Protein AF-A0A3L7TC83-F1 (afdb_monomer)

Mean predicted aligned error: 8.31 Å

Structure (mmCIF, N/CA/C/O backbone):
data_AF-A0A3L7TC83-F1
#
_entry.id   AF-A0A3L7TC83-F1
#
loop_
_atom_site.group_PDB
_atom_site.id
_atom_site.type_symbol
_atom_site.label_atom_id
_atom_site.label_alt_id
_atom_site.label_comp_id
_atom_site.label_asym_id
_atom_site.label_entity_id
_atom_site.label_seq_id
_atom_site.pdbx_PDB_ins_code
_atom_site.Cartn_x
_atom_site.Cartn_y
_atom_site.Cartn_z
_atom_site.occupancy
_atom_site.B_iso_or_equiv
_atom_site.auth_seq_id
_atom_site.auth_comp_id
_atom_site.auth_asym_id
_atom_site.auth_atom_id
_atom_site.pdbx_PDB_model_num
ATOM 1 N N . PHE A 1 1 ? 4.344 -1.232 24.348 1.00 36.81 1 PHE A N 1
ATOM 2 C CA . PHE A 1 1 ? 5.797 -1.435 24.157 1.00 36.81 1 PHE A CA 1
ATOM 3 C C . PHE A 1 1 ? 6.157 -1.457 22.663 1.00 36.81 1 PHE A C 1
ATOM 5 O O . PHE A 1 1 ? 5.482 -2.115 21.877 1.00 36.81 1 PHE A O 1
ATOM 12 N N . GLY A 1 2 ? 7.145 -0.661 22.223 1.00 54.44 2 GLY A N 1
ATOM 13 C CA . GLY A 1 2 ? 7.654 -0.670 20.833 1.00 54.44 2 GLY A CA 1
ATOM 14 C C . GLY A 1 2 ? 7.338 0.541 19.935 1.00 54.44 2 GLY A C 1
ATOM 15 O O . GLY A 1 2 ? 7.476 0.413 18.722 1.00 54.44 2 GLY A O 1
ATOM 16 N N . GLY A 1 3 ? 6.915 1.688 20.484 1.00 68.62 3 GLY A N 1
ATOM 17 C CA . GLY A 1 3 ? 6.608 2.900 19.702 1.00 68.62 3 GLY A CA 1
ATOM 18 C C . GLY A 1 3 ? 7.839 3.553 19.056 1.00 68.62 3 GLY A C 1
ATOM 19 O O . GLY A 1 3 ? 7.843 3.757 17.848 1.00 68.62 3 GLY A O 1
ATOM 20 N N . ARG A 1 4 ? 8.918 3.794 19.825 1.00 78.06 4 ARG A N 1
ATOM 21 C CA . ARG A 1 4 ? 10.147 4.444 19.312 1.00 78.06 4 ARG A CA 1
ATOM 22 C C . ARG A 1 4 ? 10.825 3.654 18.193 1.00 78.06 4 ARG A C 1
ATOM 24 O O . ARG A 1 4 ? 11.062 4.207 17.132 1.00 78.06 4 ARG A O 1
ATOM 31 N N . ARG A 1 5 ? 11.068 2.351 18.390 1.00 82.50 5 ARG A N 1
ATOM 32 C CA . ARG A 1 5 ? 11.692 1.496 17.358 1.00 82.50 5 ARG A CA 1
ATOM 33 C C . ARG A 1 5 ? 10.854 1.427 16.077 1.00 82.50 5 ARG A C 1
ATOM 35 O O . ARG A 1 5 ? 11.406 1.392 14.985 1.00 82.50 5 ARG A O 1
ATOM 42 N N . ARG A 1 6 ? 9.520 1.405 16.195 1.00 80.56 6 ARG A N 1
ATOM 43 C CA . ARG A 1 6 ? 8.621 1.444 15.030 1.00 80.56 6 ARG A CA 1
ATOM 44 C C . ARG A 1 6 ? 8.674 2.793 14.317 1.00 80.56 6 ARG A C 1
ATOM 46 O O . ARG A 1 6 ? 8.773 2.797 13.099 1.00 80.56 6 ARG A O 1
ATOM 53 N N . ALA A 1 7 ? 8.666 3.895 15.062 1.00 84.50 7 ALA A N 1
ATOM 54 C CA . ALA A 1 7 ? 8.793 5.238 14.504 1.00 84.50 7 ALA A CA 1
ATOM 55 C C . ALA A 1 7 ? 10.138 5.439 13.790 1.00 84.50 7 ALA A C 1
ATOM 57 O O . ALA A 1 7 ? 10.152 5.951 12.682 1.00 84.50 7 ALA A O 1
ATOM 58 N N . GLN A 1 8 ? 11.244 4.963 14.372 1.00 88.94 8 GLN A N 1
ATOM 59 C CA . GLN A 1 8 ? 12.569 4.997 13.740 1.00 88.94 8 GLN A CA 1
ATOM 60 C C . GLN A 1 8 ? 12.599 4.204 12.431 1.00 88.94 8 GLN A C 1
ATOM 62 O O . GLN A 1 8 ? 13.083 4.706 11.427 1.00 88.94 8 GLN A O 1
ATOM 67 N N . ARG A 1 9 ? 12.039 2.987 12.418 1.00 89.44 9 ARG A N 1
ATOM 68 C CA . ARG A 1 9 ? 11.943 2.178 11.192 1.00 89.44 9 ARG A CA 1
ATOM 69 C C . ARG A 1 9 ? 11.116 2.866 10.113 1.00 89.44 9 ARG A C 1
ATOM 71 O O . ARG A 1 9 ? 11.531 2.885 8.967 1.00 89.44 9 ARG A O 1
ATOM 78 N N . TYR A 1 10 ? 9.968 3.421 10.490 1.00 91.88 10 TYR A N 1
ATOM 79 C CA . TYR A 1 10 ? 9.142 4.185 9.563 1.00 91.88 10 TYR A CA 1
ATOM 80 C C . TYR A 1 10 ? 9.894 5.401 9.016 1.00 91.88 10 TYR A C 1
ATOM 82 O O . TYR A 1 10 ? 9.887 5.600 7.812 1.00 91.88 10 TYR A O 1
ATOM 90 N N . ALA A 1 11 ? 10.563 6.174 9.875 1.00 92.50 11 ALA A N 1
ATOM 91 C CA . ALA A 1 11 ? 11.327 7.345 9.456 1.00 92.50 11 ALA A CA 1
ATOM 92 C C . ALA A 1 11 ? 12.435 6.969 8.464 1.00 92.50 11 ALA A C 1
ATOM 94 O O . ALA A 1 11 ? 12.544 7.607 7.428 1.00 92.50 11 ALA A O 1
ATOM 95 N N . LEU A 1 12 ? 13.186 5.894 8.731 1.00 95.00 12 LEU A N 1
ATOM 96 C CA . LEU A 1 12 ? 14.215 5.394 7.814 1.00 95.00 12 LEU A CA 1
ATOM 97 C C . LEU A 1 12 ? 13.632 5.015 6.444 1.00 95.00 12 LEU A C 1
ATOM 99 O O . LEU A 1 12 ? 14.121 5.508 5.432 1.00 95.00 12 LEU A O 1
ATOM 103 N N . SER A 1 13 ? 12.568 4.205 6.403 1.00 95.19 13 SER A N 1
ATOM 104 C CA . SER A 1 13 ? 11.929 3.813 5.135 1.00 95.19 13 SER A CA 1
ATOM 105 C C . SER A 1 13 ? 11.296 4.995 4.402 1.00 95.19 13 SER A C 1
ATOM 107 O O . SER A 1 13 ? 11.422 5.108 3.188 1.00 95.19 13 SER A O 1
ATOM 109 N N . ALA A 1 14 ? 10.621 5.894 5.124 1.00 94.81 14 ALA A N 1
ATOM 110 C CA . ALA A 1 14 ? 9.978 7.062 4.534 1.00 94.81 14 ALA A CA 1
ATOM 111 C C . ALA A 1 14 ? 11.016 8.021 3.945 1.00 94.81 14 ALA A C 1
ATOM 113 O O . ALA A 1 14 ? 10.885 8.398 2.789 1.00 94.81 14 ALA A O 1
ATOM 114 N N . SER A 1 15 ? 12.074 8.353 4.692 1.00 95.56 15 SER A N 1
ATOM 115 C CA . SER A 1 15 ? 13.170 9.185 4.189 1.00 95.56 15 SER A CA 1
ATOM 116 C C . SER A 1 15 ? 13.874 8.540 2.996 1.00 95.56 15 SER A C 1
ATOM 118 O O . SER A 1 15 ? 14.140 9.231 2.017 1.00 95.56 15 SER A O 1
ATOM 120 N N . GLY A 1 16 ? 14.125 7.226 3.041 1.00 95.44 16 GLY A N 1
ATOM 121 C CA . GLY A 1 16 ? 14.712 6.491 1.920 1.00 95.44 16 GLY A CA 1
ATOM 122 C C . GLY A 1 16 ? 13.854 6.569 0.657 1.00 95.44 16 GLY A C 1
ATOM 123 O O . GLY A 1 16 ? 14.368 6.886 -0.412 1.00 95.44 16 GLY A O 1
ATOM 124 N N . MET A 1 17 ? 12.539 6.366 0.784 1.00 95.19 17 MET A N 1
ATOM 125 C CA . MET A 1 17 ? 11.612 6.483 -0.345 1.00 95.19 17 MET A CA 1
ATOM 126 C C . MET A 1 17 ? 11.485 7.919 -0.853 1.00 95.19 17 MET A C 1
ATOM 128 O O . MET A 1 17 ? 11.504 8.125 -2.059 1.00 95.19 17 MET A O 1
ATOM 132 N N . THR A 1 18 ? 11.429 8.924 0.024 1.00 95.06 18 THR A N 1
ATOM 133 C CA . THR A 1 18 ? 11.413 10.331 -0.404 1.00 95.06 18 THR A CA 1
ATOM 134 C C . THR A 1 18 ? 12.645 10.667 -1.244 1.00 95.06 18 THR A C 1
ATOM 136 O O . THR A 1 18 ? 12.509 11.257 -2.310 1.00 95.06 18 THR A O 1
ATOM 139 N N . VAL A 1 19 ? 13.839 10.249 -0.810 1.00 95.06 19 VAL A N 1
ATOM 140 C CA . VAL A 1 19 ? 15.078 10.456 -1.579 1.00 95.06 19 VAL A CA 1
ATOM 141 C C . VAL A 1 19 ? 15.042 9.686 -2.901 1.00 95.06 19 VAL A C 1
ATOM 143 O O . VAL A 1 19 ? 15.433 10.222 -3.936 1.00 95.06 19 VAL A O 1
ATOM 146 N N . ALA A 1 20 ? 14.540 8.448 -2.892 1.00 94.31 20 ALA A N 1
ATOM 147 C CA . ALA A 1 20 ? 14.455 7.627 -4.095 1.00 94.31 20 ALA A CA 1
ATOM 148 C C . ALA A 1 20 ? 13.506 8.216 -5.151 1.00 94.31 20 ALA A C 1
ATOM 150 O O . ALA A 1 20 ? 13.795 8.097 -6.336 1.00 94.31 20 ALA A O 1
ATOM 151 N N . PHE A 1 21 ? 12.410 8.863 -4.745 1.00 93.75 21 PHE A N 1
ATOM 152 C CA . PHE A 1 21 ? 11.493 9.537 -5.668 1.00 93.75 21 PHE A CA 1
ATOM 153 C C . PHE A 1 21 ? 11.991 10.925 -6.090 1.00 93.75 21 PHE A C 1
ATOM 155 O O . PHE A 1 21 ? 11.807 11.303 -7.243 1.00 93.75 21 PHE A O 1
ATOM 162 N N . ALA A 1 22 ? 12.693 11.652 -5.215 1.00 92.12 22 ALA A N 1
ATOM 163 C CA . ALA A 1 22 ? 13.246 12.973 -5.533 1.00 92.12 22 ALA A CA 1
ATOM 164 C C . ALA A 1 22 ? 14.209 12.959 -6.737 1.00 92.12 22 ALA A C 1
ATOM 166 O O . ALA A 1 22 ? 14.357 13.967 -7.425 1.00 92.12 22 ALA A O 1
ATOM 167 N N . ARG A 1 23 ? 14.834 11.811 -7.043 1.00 92.62 23 ARG A N 1
ATOM 168 C CA . ARG A 1 23 ? 15.724 11.656 -8.209 1.00 92.62 23 ARG A CA 1
ATOM 169 C C . ARG A 1 23 ? 15.029 11.875 -9.559 1.00 92.62 23 ARG A C 1
ATOM 171 O O . ARG A 1 23 ? 15.714 12.093 -10.551 1.00 92.62 23 ARG A O 1
ATOM 178 N N . PHE A 1 24 ? 13.699 11.794 -9.606 1.00 91.44 24 PHE A N 1
ATOM 179 C CA . PHE A 1 24 ? 12.908 11.987 -10.825 1.00 91.44 24 PHE A CA 1
ATOM 180 C C . PHE A 1 24 ? 12.528 13.456 -11.074 1.00 91.44 24 PHE A C 1
ATOM 182 O O . PHE A 1 24 ? 11.804 13.750 -12.022 1.00 91.44 24 PHE A O 1
ATOM 189 N N . GLY A 1 25 ? 13.040 14.377 -10.251 1.00 89.44 25 GLY A N 1
ATOM 190 C CA . GLY A 1 25 ? 12.846 15.814 -10.404 1.00 89.44 25 GLY A CA 1
ATOM 191 C C . GLY A 1 25 ? 11.572 16.344 -9.749 1.00 89.44 25 GLY A C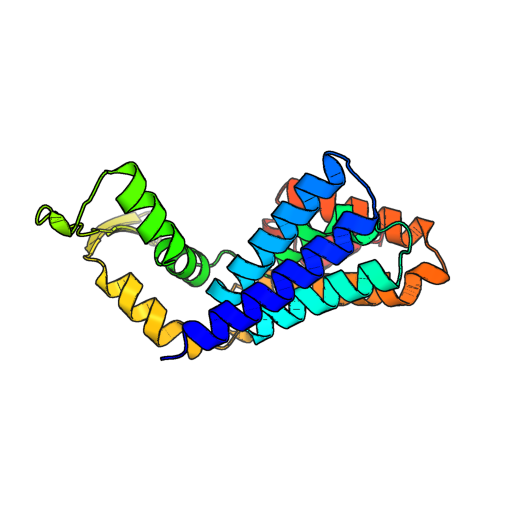 1
ATOM 192 O O . GLY A 1 25 ? 10.843 15.632 -9.058 1.00 89.44 25 GLY A O 1
ATOM 193 N N . GLU A 1 26 ? 11.325 17.633 -9.966 1.00 85.88 26 GLU A N 1
ATOM 194 C CA . GLU A 1 26 ? 10.207 18.370 -9.380 1.00 85.88 26 GLU A CA 1
ATOM 195 C C . GLU A 1 26 ? 9.021 18.360 -10.348 1.00 85.88 26 GLU A C 1
ATOM 197 O O . GLU A 1 26 ? 8.936 19.154 -11.285 1.00 85.88 26 GLU A O 1
ATOM 202 N N . SER A 1 27 ? 8.104 17.416 -10.142 1.00 90.94 27 SER A N 1
ATOM 203 C CA . SER A 1 27 ? 6.836 17.362 -10.865 1.00 90.94 27 SER A CA 1
ATOM 204 C C . SER A 1 27 ? 5.695 17.008 -9.921 1.00 90.94 27 SER A C 1
ATOM 206 O O . SER A 1 27 ? 5.879 16.303 -8.926 1.00 90.94 27 SER A O 1
ATOM 208 N N . LEU A 1 28 ? 4.486 17.451 -10.271 1.00 88.50 28 LEU A N 1
ATOM 209 C CA . LEU A 1 28 ? 3.284 17.145 -9.497 1.00 88.50 28 LEU A CA 1
ATOM 210 C C . LEU A 1 28 ? 3.070 15.630 -9.343 1.00 88.50 28 LEU A C 1
ATOM 212 O O . LEU A 1 28 ? 2.640 15.171 -8.288 1.00 88.50 28 LEU A O 1
ATOM 216 N N . GLU A 1 29 ? 3.380 14.843 -10.375 1.00 88.06 29 GLU A N 1
ATOM 217 C CA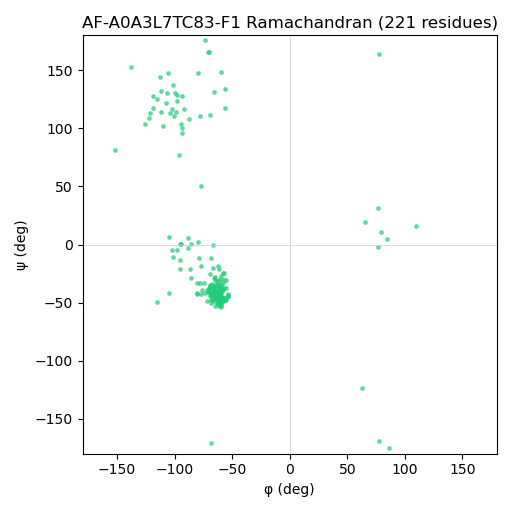 . GLU A 1 29 ? 3.242 13.383 -10.337 1.00 88.06 29 GLU A CA 1
ATOM 218 C C . GLU A 1 29 ? 4.196 12.746 -9.321 1.00 88.06 29 GLU A C 1
ATOM 220 O O . GLU A 1 29 ? 3.779 11.896 -8.530 1.00 88.06 29 GLU A O 1
ATOM 225 N N . VAL A 1 30 ? 5.452 13.200 -9.287 1.00 92.00 30 VAL A N 1
ATOM 226 C CA . VAL A 1 30 ? 6.461 12.734 -8.325 1.00 92.00 30 VAL A CA 1
ATOM 227 C C . VAL A 1 30 ? 6.061 13.102 -6.897 1.00 92.00 30 VAL A C 1
ATOM 229 O O . VAL A 1 30 ? 6.154 12.257 -6.003 1.00 92.00 30 VAL A O 1
ATOM 232 N N . ASP A 1 31 ? 5.542 14.308 -6.671 1.00 89.69 31 ASP A N 1
ATOM 233 C CA . ASP A 1 31 ? 5.074 14.746 -5.351 1.00 89.69 31 ASP A CA 1
ATOM 234 C C . ASP A 1 31 ? 3.882 13.920 -4.855 1.00 89.69 31 ASP A C 1
ATOM 236 O O . ASP A 1 31 ? 3.849 13.466 -3.702 1.00 89.69 31 ASP A O 1
ATOM 240 N N . LEU A 1 32 ? 2.899 13.689 -5.731 1.00 87.50 32 LEU A N 1
ATOM 241 C CA . LEU A 1 32 ? 1.726 12.875 -5.421 1.00 87.50 32 LEU A CA 1
ATOM 242 C C . LEU A 1 32 ? 2.124 11.431 -5.113 1.00 87.50 32 LEU A C 1
ATOM 244 O O . LEU A 1 32 ? 1.687 10.885 -4.096 1.00 87.50 32 LEU A O 1
ATOM 248 N N . ALA A 1 33 ? 2.995 10.835 -5.929 1.00 91.00 33 ALA A N 1
ATOM 249 C CA . ALA A 1 33 ? 3.484 9.480 -5.717 1.00 91.00 33 ALA A CA 1
ATOM 250 C C . ALA A 1 33 ? 4.312 9.367 -4.427 1.00 91.00 33 ALA A C 1
ATOM 252 O O . ALA A 1 33 ? 4.075 8.466 -3.620 1.00 91.00 33 ALA A O 1
ATOM 253 N N . THR A 1 34 ? 5.204 10.324 -4.158 1.00 93.56 34 THR A N 1
ATOM 254 C CA . THR A 1 34 ? 5.992 10.383 -2.915 1.00 93.56 34 THR A CA 1
ATOM 255 C C . THR A 1 34 ? 5.075 10.436 -1.698 1.00 93.56 34 THR A C 1
ATOM 257 O O . THR A 1 34 ? 5.215 9.656 -0.750 1.00 93.56 34 THR A O 1
ATOM 260 N N . ARG A 1 35 ? 4.068 11.316 -1.731 1.00 89.88 35 ARG A N 1
ATOM 261 C CA . ARG A 1 35 ? 3.069 11.418 -0.665 1.00 89.88 35 ARG A CA 1
ATOM 262 C C . ARG A 1 35 ? 2.277 10.121 -0.509 1.00 89.88 35 ARG A C 1
ATOM 264 O O . ARG A 1 35 ? 2.013 9.714 0.631 1.00 89.88 35 ARG A O 1
ATOM 271 N N . ALA A 1 36 ? 1.893 9.481 -1.612 1.00 90.44 36 ALA A N 1
ATOM 272 C CA . ALA A 1 36 ? 1.175 8.213 -1.603 1.00 90.44 36 ALA A CA 1
ATOM 273 C C . ALA A 1 36 ? 2.014 7.109 -0.947 1.00 90.44 36 ALA A C 1
ATOM 275 O O . ALA A 1 36 ? 1.523 6.454 -0.028 1.00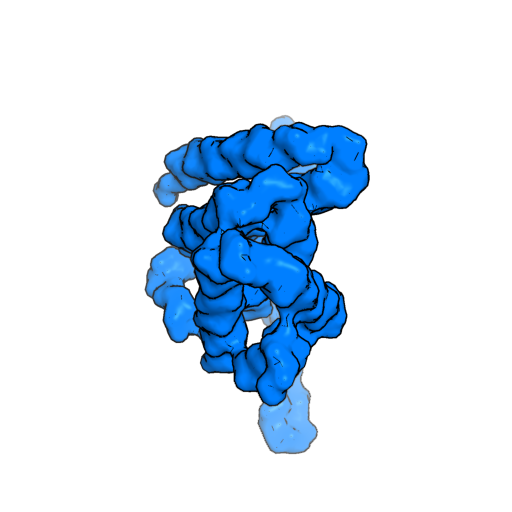 90.44 36 ALA A O 1
ATOM 276 N N . VAL A 1 37 ? 3.292 6.977 -1.317 1.00 94.94 37 VAL A N 1
ATOM 277 C CA . VAL A 1 37 ? 4.230 5.993 -0.751 1.00 94.94 37 VAL A CA 1
ATOM 278 C C . VAL A 1 37 ? 4.450 6.217 0.741 1.00 94.94 37 VAL A C 1
ATOM 280 O O . VAL A 1 37 ? 4.305 5.283 1.530 1.00 94.94 37 VAL A O 1
ATOM 283 N N . VAL A 1 38 ? 4.731 7.451 1.169 1.00 94.38 38 VAL A N 1
ATOM 284 C CA . VAL A 1 38 ? 4.929 7.776 2.594 1.00 94.38 38 VAL A CA 1
ATOM 285 C C . VAL A 1 38 ? 3.663 7.463 3.400 1.00 94.38 38 VAL A C 1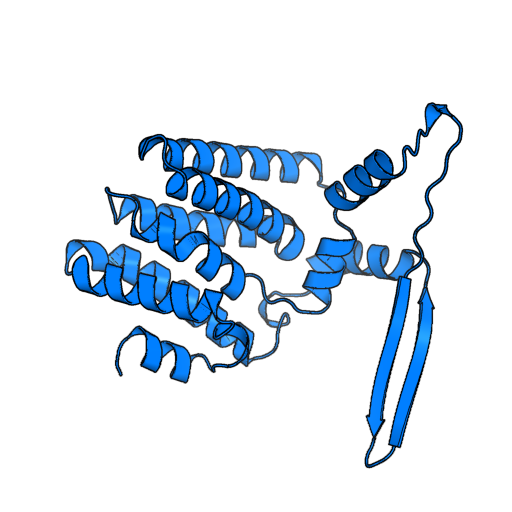
ATOM 287 O O . VAL A 1 38 ? 3.714 6.828 4.459 1.00 94.38 38 VAL A O 1
ATOM 290 N N . THR A 1 39 ? 2.498 7.830 2.863 1.00 90.94 39 THR A N 1
ATOM 291 C CA . THR A 1 39 ? 1.204 7.527 3.485 1.00 90.94 39 THR A CA 1
ATOM 292 C C . THR A 1 39 ? 0.953 6.018 3.551 1.00 90.94 39 THR A C 1
ATOM 294 O O . THR A 1 39 ? 0.489 5.509 4.575 1.00 90.94 39 THR A O 1
ATOM 297 N N . ALA A 1 40 ? 1.271 5.282 2.487 1.00 93.06 40 ALA A N 1
ATOM 298 C CA . ALA A 1 40 ? 1.114 3.836 2.406 1.00 93.06 40 ALA A CA 1
ATOM 299 C C . ALA A 1 40 ? 2.056 3.097 3.364 1.00 93.06 40 ALA A C 1
ATOM 301 O O . ALA A 1 40 ? 1.601 2.195 4.068 1.00 93.06 40 ALA A O 1
ATOM 302 N N . LEU A 1 41 ? 3.319 3.518 3.490 1.00 94.50 41 LEU A N 1
ATOM 303 C CA . LEU A 1 41 ? 4.268 2.999 4.483 1.00 94.50 41 LEU A CA 1
ATOM 304 C C . LEU A 1 41 ? 3.718 3.156 5.901 1.00 94.50 41 LEU A C 1
ATOM 306 O O . LEU A 1 41 ? 3.727 2.200 6.687 1.00 94.50 41 LEU A O 1
ATOM 310 N N . HIS A 1 42 ? 3.175 4.337 6.215 1.00 90.06 42 HIS A N 1
ATOM 311 C CA . HIS A 1 42 ? 2.564 4.589 7.513 1.00 90.06 42 HIS A CA 1
ATOM 312 C C . HIS A 1 42 ? 1.350 3.679 7.745 1.00 90.06 42 HIS A C 1
ATOM 314 O O . HIS A 1 42 ? 1.240 3.024 8.783 1.00 90.06 42 HIS A O 1
ATOM 320 N N . ARG A 1 43 ? 0.456 3.553 6.759 1.00 89.12 43 ARG A N 1
ATOM 321 C CA . ARG A 1 43 ? -0.695 2.642 6.853 1.00 89.12 43 ARG A CA 1
ATOM 322 C C . ARG A 1 43 ? -0.255 1.184 7.002 1.00 89.12 43 ARG A C 1
ATOM 324 O O . ARG A 1 43 ? -0.821 0.472 7.826 1.00 89.12 43 ARG A O 1
ATOM 331 N N . CYS A 1 44 ? 0.792 0.747 6.306 1.00 90.19 44 CYS A N 1
ATOM 332 C CA . CYS A 1 44 ? 1.342 -0.604 6.407 1.00 90.19 44 CYS A CA 1
ATOM 333 C C . CYS A 1 44 ? 1.906 -0.895 7.798 1.00 90.19 44 CYS A C 1
ATOM 335 O O . CYS A 1 44 ? 1.578 -1.930 8.383 1.00 90.19 44 CYS A O 1
ATOM 337 N N . ILE A 1 45 ? 2.684 0.015 8.394 1.00 87.62 45 ILE A N 1
ATOM 338 C CA . ILE A 1 45 ? 3.175 -0.184 9.764 1.00 87.62 45 ILE A CA 1
ATOM 339 C C . ILE A 1 45 ? 2.032 -0.092 10.792 1.00 87.62 45 ILE A C 1
ATOM 341 O O . ILE A 1 45 ? 1.991 -0.867 11.757 1.00 87.62 45 ILE A O 1
ATOM 345 N N . VAL A 1 46 ? 1.050 0.784 10.558 1.00 82.25 46 VAL A N 1
ATOM 346 C CA . VAL A 1 46 ? -0.138 0.946 11.406 1.00 82.25 46 VAL A CA 1
ATOM 347 C C . VAL A 1 46 ? -1.190 -0.130 11.170 1.00 82.25 46 VAL A C 1
ATOM 349 O O . VAL A 1 46 ? -2.023 -0.275 12.041 1.00 82.25 46 VAL A O 1
ATOM 352 N N . TRP A 1 47 ? -1.143 -0.970 10.137 1.00 82.62 47 TRP A N 1
ATOM 353 C CA . TRP A 1 47 ? -2.083 -2.093 9.963 1.00 82.62 47 TRP A CA 1
ATOM 354 C C . TRP A 1 47 ? -1.410 -3.470 10.032 1.00 82.62 47 TRP A C 1
ATOM 356 O O . TRP A 1 47 ? -1.786 -4.322 10.838 1.00 82.62 47 TRP A O 1
ATOM 366 N N . GLY A 1 48 ? -0.331 -3.694 9.297 1.00 80.94 48 GLY A N 1
ATOM 367 C CA . GLY A 1 48 ? 0.384 -4.974 9.276 1.00 80.94 48 GLY A CA 1
ATOM 368 C C . GLY A 1 48 ? 1.683 -4.997 10.093 1.00 80.94 48 GLY A C 1
ATOM 369 O O . GLY A 1 48 ? 2.292 -6.051 10.257 1.00 80.94 48 GLY A O 1
ATOM 370 N N . GLY A 1 49 ? 2.107 -3.863 10.661 1.00 85.12 49 GLY A N 1
ATOM 371 C CA . GLY A 1 49 ? 3.363 -3.773 11.413 1.00 85.12 49 GLY A CA 1
ATOM 372 C C . GLY A 1 49 ? 4.591 -3.699 10.501 1.00 85.12 49 GLY A C 1
ATOM 373 O O . GLY A 1 49 ? 4.477 -3.519 9.291 1.00 85.12 49 GLY A O 1
ATOM 374 N N . SER A 1 50 ? 5.795 -3.841 11.070 1.00 88.25 50 SER A N 1
ATOM 375 C CA . SER A 1 50 ? 7.041 -3.662 10.302 1.00 88.25 50 SER A CA 1
ATOM 376 C C . SER A 1 50 ? 7.202 -4.653 9.148 1.00 88.25 50 SER A C 1
ATOM 378 O O . SER A 1 50 ? 7.830 -4.306 8.159 1.00 88.25 50 SER A O 1
ATOM 380 N N . LYS A 1 51 ? 6.668 -5.876 9.259 1.00 88.88 51 LYS A N 1
ATOM 381 C CA . LYS A 1 51 ? 6.794 -6.873 8.186 1.00 88.88 51 LYS A CA 1
ATOM 382 C C . LYS A 1 51 ? 5.967 -6.462 6.956 1.00 88.88 51 LYS A C 1
ATOM 384 O O . LYS A 1 51 ? 6.454 -6.611 5.848 1.00 88.88 51 LYS A O 1
ATOM 389 N N . MET A 1 52 ? 4.787 -5.868 7.149 1.00 89.19 52 MET A N 1
ATOM 390 C CA . MET A 1 52 ? 3.966 -5.349 6.046 1.00 89.19 52 MET A CA 1
ATOM 391 C C . MET A 1 52 ? 4.567 -4.097 5.410 1.00 89.19 52 MET A C 1
ATOM 393 O O . MET A 1 52 ? 4.570 -3.960 4.196 1.00 89.19 52 MET A O 1
ATOM 397 N N . MET A 1 53 ? 5.106 -3.201 6.240 1.00 94.00 53 MET A N 1
ATOM 398 C CA . MET A 1 53 ? 5.819 -2.019 5.757 1.00 94.00 53 MET A CA 1
ATOM 399 C C . MET A 1 53 ? 6.995 -2.416 4.860 1.00 94.00 53 MET A C 1
ATOM 401 O O . MET A 1 53 ? 7.095 -1.902 3.757 1.00 94.00 53 MET A O 1
ATOM 405 N N . ARG A 1 54 ? 7.817 -3.379 5.302 1.00 94.81 54 ARG A N 1
ATOM 406 C CA . ARG A 1 54 ? 8.942 -3.894 4.510 1.00 94.81 54 ARG A CA 1
ATOM 407 C C . ARG A 1 54 ? 8.508 -4.590 3.229 1.00 94.81 54 ARG A C 1
ATOM 409 O O . ARG A 1 54 ? 9.190 -4.449 2.230 1.00 94.81 54 ARG A O 1
ATOM 416 N N . LEU A 1 55 ? 7.400 -5.334 3.255 1.00 95.56 55 LEU A N 1
ATOM 417 C CA . LEU A 1 55 ? 6.857 -5.946 2.042 1.00 95.56 55 LEU A CA 1
ATOM 418 C C . LEU A 1 55 ? 6.522 -4.863 1.011 1.00 95.56 55 LEU A C 1
ATOM 420 O O . LEU A 1 55 ? 7.026 -4.909 -0.103 1.00 95.56 55 LEU A O 1
ATOM 424 N N . TYR A 1 56 ? 5.732 -3.861 1.403 1.00 97.12 56 TYR A N 1
ATOM 425 C CA . TYR A 1 56 ? 5.395 -2.751 0.513 1.00 97.12 56 TYR A CA 1
ATOM 426 C C . TYR A 1 56 ? 6.648 -2.020 0.012 1.00 97.12 56 TYR A C 1
ATOM 428 O O . TYR A 1 56 ? 6.817 -1.848 -1.189 1.00 97.12 56 TYR A O 1
ATOM 436 N N . GLU A 1 57 ? 7.556 -1.671 0.924 1.00 97.25 57 GLU A N 1
ATOM 437 C CA . GLU A 1 57 ? 8.837 -1.037 0.609 1.00 97.25 57 GLU A CA 1
ATOM 438 C C . GLU A 1 57 ? 9.648 -1.848 -0.409 1.00 97.25 57 GLU A C 1
ATOM 440 O O . GLU A 1 57 ? 10.137 -1.277 -1.376 1.00 97.25 57 GLU A O 1
ATOM 445 N N . SER A 1 58 ? 9.745 -3.171 -0.238 1.00 97.56 58 SER A N 1
ATOM 446 C CA . SER A 1 58 ? 10.497 -4.046 -1.143 1.00 97.56 58 SER A CA 1
ATOM 447 C C . SER A 1 58 ? 9.893 -4.127 -2.543 1.00 97.56 58 SER A C 1
ATOM 449 O O . SER A 1 58 ? 10.641 -4.166 -3.513 1.00 97.56 58 SER A O 1
ATOM 451 N N . LEU A 1 59 ? 8.561 -4.090 -2.666 1.00 97.94 59 LEU A N 1
ATOM 452 C CA . LEU A 1 59 ? 7.896 -4.085 -3.970 1.00 97.94 59 LEU A CA 1
ATOM 453 C C . LEU A 1 59 ? 8.168 -2.774 -4.709 1.00 97.94 59 LEU A C 1
ATOM 455 O O . LEU A 1 59 ? 8.562 -2.797 -5.870 1.0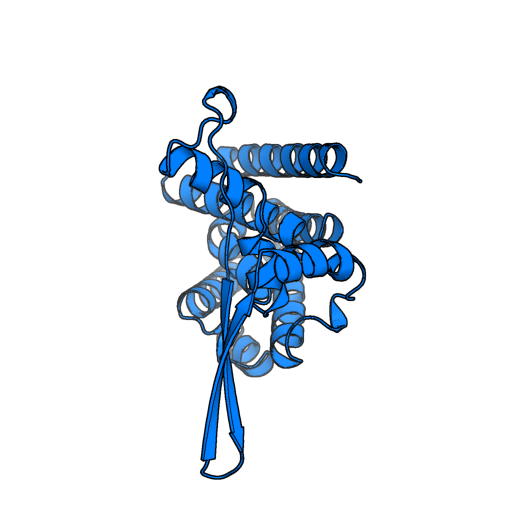0 97.94 59 LEU A O 1
ATOM 459 N N . ILE A 1 60 ? 8.025 -1.633 -4.028 1.00 97.56 60 ILE A N 1
ATOM 460 C CA . ILE A 1 60 ? 8.310 -0.325 -4.632 1.00 97.56 60 ILE A CA 1
ATOM 461 C C . ILE A 1 60 ? 9.796 -0.195 -4.977 1.00 97.56 60 ILE A C 1
ATOM 463 O O . ILE A 1 60 ? 10.127 0.240 -6.076 1.00 97.56 60 ILE A O 1
ATOM 467 N N . ALA A 1 61 ? 10.694 -0.629 -4.089 1.00 96.44 61 ALA A N 1
ATOM 468 C CA . ALA A 1 61 ? 12.129 -0.653 -4.360 1.00 96.44 61 ALA A CA 1
ATOM 469 C C . ALA A 1 61 ? 12.474 -1.540 -5.567 1.00 96.44 61 ALA A C 1
ATOM 471 O O . ALA A 1 61 ? 13.290 -1.141 -6.391 1.00 96.44 61 ALA A O 1
ATOM 472 N N . GLY A 1 62 ? 11.828 -2.704 -5.702 1.00 96.94 62 GLY A N 1
ATOM 473 C CA . GLY A 1 62 ? 11.991 -3.590 -6.854 1.00 96.94 62 GLY A CA 1
ATOM 474 C C . GLY A 1 62 ? 11.585 -2.919 -8.166 1.00 96.94 62 GLY A C 1
ATOM 475 O O . GLY A 1 62 ? 12.341 -2.960 -9.131 1.00 96.94 62 GLY A O 1
ATOM 476 N N . LEU A 1 63 ? 10.443 -2.224 -8.186 1.00 96.69 63 LEU A N 1
ATOM 477 C CA . LEU A 1 63 ? 9.993 -1.473 -9.364 1.00 96.69 63 LEU A CA 1
ATOM 478 C C . LEU A 1 63 ? 10.924 -0.301 -9.700 1.00 96.69 63 LEU A C 1
ATOM 480 O O . LEU A 1 63 ? 11.246 -0.098 -10.864 1.00 96.69 63 LEU A O 1
ATOM 484 N N . LEU A 1 64 ? 11.392 0.443 -8.694 1.00 95.81 64 LEU A N 1
ATOM 485 C CA . LEU A 1 64 ? 12.353 1.540 -8.871 1.00 95.81 64 LEU A CA 1
ATOM 486 C C . LEU A 1 64 ? 13.729 1.064 -9.348 1.00 95.81 64 LEU A C 1
ATOM 488 O O . LEU A 1 64 ? 14.470 1.838 -9.954 1.00 95.81 64 LEU A O 1
ATOM 492 N N . HIS A 1 65 ? 14.111 -0.164 -9.002 1.00 95.25 65 HIS A N 1
ATOM 493 C CA . HIS A 1 65 ? 15.358 -0.762 -9.455 1.00 95.25 65 HIS A CA 1
ATOM 494 C C . HIS A 1 65 ? 15.248 -1.243 -10.902 1.00 95.25 65 HIS A C 1
ATOM 496 O O . HIS A 1 65 ? 16.158 -0.999 -11.687 1.00 95.25 65 HIS A O 1
ATOM 502 N N . ALA A 1 66 ? 14.126 -1.879 -11.247 1.00 95.25 66 ALA A N 1
ATOM 503 C CA . ALA A 1 66 ? 13.871 -2.401 -12.582 1.00 95.25 66 ALA A CA 1
ATOM 504 C C . ALA A 1 66 ? 13.651 -1.299 -13.626 1.00 95.25 66 ALA A C 1
ATOM 506 O O . ALA A 1 66 ? 14.105 -1.438 -14.755 1.00 95.25 66 ALA A O 1
ATOM 507 N N . ASP A 1 67 ? 12.973 -0.209 -13.254 1.00 95.00 67 ASP A N 1
ATOM 508 C CA . ASP A 1 67 ? 12.656 0.909 -14.141 1.00 95.00 67 ASP A CA 1
ATOM 509 C C . ASP A 1 67 ? 13.462 2.170 -13.768 1.00 95.00 67 ASP A C 1
ATOM 511 O O . ASP A 1 67 ? 13.092 2.890 -12.828 1.00 95.00 67 ASP A O 1
ATOM 515 N N . PRO A 1 68 ? 14.541 2.493 -14.515 1.00 89.06 68 PRO A N 1
ATOM 516 C CA . PRO A 1 68 ? 15.349 3.688 -14.278 1.00 89.06 68 PRO A CA 1
ATOM 517 C C . PRO A 1 68 ? 14.563 4.996 -14.393 1.00 89.06 68 PRO A C 1
ATOM 519 O O . PRO A 1 68 ? 14.935 5.974 -13.747 1.00 89.06 68 PRO A O 1
ATOM 522 N N . SER A 1 69 ? 13.479 5.020 -15.179 1.00 90.50 69 SER A N 1
ATOM 523 C CA . SER A 1 69 ? 12.615 6.199 -15.322 1.00 90.50 69 SER A CA 1
ATOM 524 C C . SER A 1 69 ? 11.682 6.397 -14.123 1.00 90.50 69 SER A C 1
ATOM 526 O O . SER A 1 69 ? 11.172 7.493 -13.912 1.00 90.50 69 SER A O 1
ATOM 528 N N . GLY A 1 70 ? 11.467 5.349 -13.320 1.00 90.94 70 GLY A N 1
ATOM 529 C CA . GLY A 1 70 ? 10.569 5.361 -12.164 1.00 90.94 70 GLY A CA 1
ATOM 530 C C . GLY A 1 70 ? 9.085 5.288 -12.495 1.00 90.94 70 GLY A C 1
ATOM 531 O O . GLY A 1 70 ? 8.269 5.221 -11.573 1.00 90.94 70 GLY A O 1
ATOM 532 N N . HIS A 1 71 ? 8.721 5.271 -13.776 1.00 91.81 71 HIS A N 1
ATOM 533 C CA . HIS A 1 71 ? 7.345 5.291 -14.258 1.00 91.81 71 HIS A CA 1
ATOM 534 C C . HIS A 1 71 ? 6.482 4.177 -13.645 1.00 91.81 71 HIS A C 1
ATOM 536 O O . HIS A 1 71 ? 5.350 4.427 -13.218 1.00 91.81 71 HIS A O 1
ATOM 542 N N . LEU A 1 72 ? 7.013 2.955 -13.528 1.00 93.62 72 LEU A N 1
ATOM 543 C CA . LEU A 1 72 ? 6.313 1.839 -12.884 1.00 93.62 72 LEU A CA 1
ATOM 544 C C . LEU A 1 72 ? 5.936 2.151 -11.436 1.00 93.62 72 LEU A C 1
ATOM 546 O O . LEU A 1 72 ? 4.796 1.917 -11.024 1.00 93.62 72 LEU A O 1
ATOM 550 N N . ALA A 1 73 ? 6.885 2.669 -10.658 1.00 94.12 73 ALA A N 1
ATOM 551 C CA . ALA A 1 73 ? 6.666 2.993 -9.257 1.00 94.12 73 ALA A CA 1
ATOM 552 C C . ALA A 1 73 ? 5.700 4.177 -9.117 1.00 94.12 73 ALA A C 1
ATOM 554 O O . ALA A 1 73 ? 4.774 4.104 -8.308 1.00 94.12 73 ALA A O 1
ATOM 555 N N . LEU A 1 74 ? 5.854 5.220 -9.938 1.00 93.69 74 LEU A N 1
ATOM 556 C CA . LEU A 1 74 ? 4.988 6.402 -9.939 1.00 93.69 74 LEU A CA 1
ATOM 557 C C . LEU A 1 74 ? 3.515 6.028 -10.135 1.00 93.69 74 LEU A C 1
ATOM 559 O O . LEU A 1 74 ? 2.663 6.442 -9.351 1.00 93.69 74 LEU A O 1
ATOM 563 N N . VAL A 1 75 ? 3.217 5.178 -11.119 1.00 92.25 75 VAL A N 1
ATOM 564 C CA . VAL A 1 75 ? 1.830 4.827 -11.450 1.00 92.25 75 VAL A CA 1
ATOM 565 C C . VAL A 1 75 ? 1.222 3.806 -10.489 1.00 92.25 75 VAL A C 1
ATOM 567 O O . VAL A 1 75 ? 0.019 3.840 -10.239 1.00 92.25 75 VAL A O 1
ATOM 570 N N . SER A 1 76 ? 2.008 2.873 -9.953 1.00 94.06 76 SER A N 1
ATOM 571 C CA . SER A 1 76 ? 1.458 1.718 -9.227 1.00 94.06 76 SER A CA 1
ATOM 572 C C . SER A 1 76 ? 1.516 1.817 -7.703 1.00 94.06 76 SER A C 1
ATOM 574 O O . SER A 1 76 ? 0.874 1.014 -7.024 1.00 94.06 76 SER A O 1
ATOM 576 N N . SER A 1 77 ? 2.233 2.798 -7.145 1.00 93.94 77 SER A N 1
ATOM 577 C CA . SER A 1 77 ? 2.472 2.903 -5.698 1.00 93.94 77 SER A CA 1
ATOM 578 C C . SER A 1 77 ? 1.197 2.879 -4.855 1.00 93.94 77 SER A C 1
ATOM 580 O O . SER A 1 77 ? 1.140 2.180 -3.838 1.00 93.94 77 SER A O 1
ATOM 582 N N . GLU A 1 78 ? 0.168 3.623 -5.264 1.00 92.25 78 GLU A N 1
ATOM 583 C CA . GLU A 1 78 ? -1.111 3.667 -4.551 1.00 92.25 78 GLU A CA 1
ATOM 584 C C . GLU A 1 78 ? -1.930 2.386 -4.759 1.00 92.25 78 GLU A C 1
ATOM 586 O O . GLU A 1 78 ? -2.465 1.835 -3.796 1.00 92.25 78 GLU A O 1
ATOM 591 N N . ALA A 1 79 ? -1.962 1.863 -5.985 1.00 94.00 79 ALA A N 1
ATOM 592 C CA . ALA A 1 79 ? -2.689 0.643 -6.327 1.00 94.00 79 ALA A CA 1
ATOM 593 C C . ALA A 1 79 ? -2.153 -0.585 -5.571 1.00 94.00 79 ALA A C 1
ATOM 595 O O . ALA A 1 79 ? -2.923 -1.374 -5.018 1.00 94.00 79 ALA A O 1
ATOM 596 N N . ILE A 1 80 ? -0.825 -0.711 -5.470 1.00 96.06 80 ILE A N 1
ATOM 597 C CA . ILE A 1 80 ? -0.176 -1.754 -4.668 1.00 96.06 80 ILE A CA 1
ATOM 598 C C . ILE A 1 80 ? -0.573 -1.598 -3.199 1.00 96.06 80 ILE A C 1
ATOM 600 O O . ILE A 1 80 ? -0.925 -2.581 -2.549 1.00 96.06 80 ILE A O 1
ATOM 604 N N . ALA A 1 81 ? -0.570 -0.372 -2.669 1.00 93.38 81 ALA A N 1
ATOM 605 C CA . ALA A 1 81 ? -0.968 -0.129 -1.289 1.00 93.38 81 ALA A CA 1
ATOM 606 C C . ALA A 1 81 ? -2.434 -0.515 -1.022 1.00 93.38 81 ALA A C 1
ATOM 608 O O . ALA A 1 81 ? -2.703 -1.121 0.016 1.00 93.38 81 ALA A O 1
ATOM 609 N N . ASP A 1 82 ? -3.368 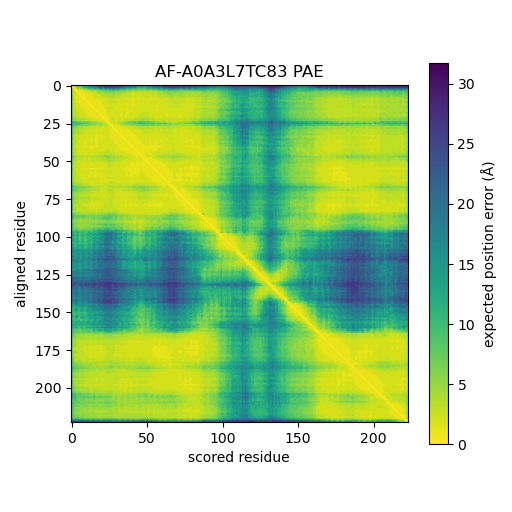-0.207 -1.928 1.00 91.44 82 ASP A N 1
ATOM 610 C CA . ASP A 1 82 ? -4.792 -0.536 -1.744 1.00 91.44 82 ASP A CA 1
ATOM 611 C C . ASP A 1 82 ? -5.049 -2.051 -1.784 1.00 91.44 82 ASP A C 1
ATOM 613 O O . ASP A 1 82 ? -5.828 -2.560 -0.979 1.00 91.44 82 ASP A O 1
ATOM 617 N N . ALA A 1 83 ? -4.338 -2.797 -2.636 1.00 92.94 83 ALA A N 1
ATOM 618 C CA . ALA A 1 83 ? -4.426 -4.261 -2.671 1.00 92.94 83 ALA A CA 1
ATOM 619 C C . ALA A 1 83 ? -3.802 -4.926 -1.431 1.00 92.94 83 ALA A C 1
ATOM 621 O O . ALA A 1 83 ? -4.302 -5.925 -0.907 1.00 92.94 83 ALA A O 1
ATOM 622 N N . LEU A 1 84 ? -2.691 -4.373 -0.944 1.00 91.81 84 LEU A N 1
ATOM 623 C CA . LEU A 1 84 ? -1.989 -4.862 0.238 1.00 91.81 84 LEU A CA 1
ATOM 624 C C . LEU A 1 84 ? -2.776 -4.607 1.536 1.00 91.81 84 LEU A C 1
ATOM 626 O O . LEU A 1 84 ? -2.778 -5.448 2.443 1.00 91.81 84 LEU A O 1
ATOM 630 N N . LEU A 1 85 ? -3.427 -3.448 1.637 1.00 89.00 85 LEU A N 1
ATOM 631 C CA . LEU A 1 85 ? -4.149 -2.979 2.817 1.00 89.00 85 LEU A CA 1
ATOM 632 C C . LEU A 1 85 ? -5.638 -3.293 2.709 1.00 89.00 85 LEU A C 1
ATOM 634 O O . LEU A 1 85 ? -6.462 -2.406 2.479 1.00 89.00 85 LEU A O 1
ATOM 638 N N . VAL A 1 86 ? -5.993 -4.556 2.945 1.00 85.88 86 VAL A N 1
ATOM 639 C CA . VAL A 1 86 ? -7.400 -4.965 2.955 1.00 85.88 86 VAL A CA 1
ATOM 640 C C . VAL A 1 86 ? -8.166 -4.124 3.977 1.00 85.88 86 VAL A C 1
ATOM 642 O O . VAL A 1 86 ? -7.868 -4.168 5.172 1.00 85.88 86 VAL A O 1
ATOM 645 N N . ARG A 1 87 ? -9.148 -3.348 3.501 1.00 81.44 87 ARG A N 1
ATOM 646 C CA . ARG A 1 87 ? -9.943 -2.401 4.302 1.00 81.44 87 ARG A CA 1
ATOM 647 C C . ARG A 1 87 ? -11.007 -3.109 5.146 1.00 81.44 87 ARG A C 1
ATOM 649 O O . ARG A 1 87 ? -12.181 -2.753 5.115 1.00 81.44 87 ARG A O 1
ATOM 656 N N . ASP A 1 88 ? -10.589 -4.129 5.881 1.00 79.12 88 ASP A N 1
ATOM 657 C CA . ASP A 1 88 ? -11.430 -4.861 6.813 1.00 79.12 88 ASP A CA 1
ATOM 658 C C . ASP A 1 88 ? -11.723 -4.042 8.083 1.00 79.12 88 ASP A C 1
ATOM 660 O O . ASP A 1 88 ? -11.215 -2.937 8.303 1.00 79.12 88 ASP A O 1
ATOM 664 N N . ILE A 1 89 ? 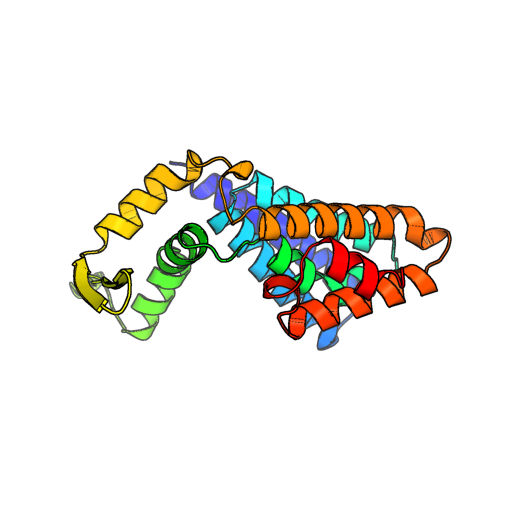-12.560 -4.593 8.960 1.00 74.81 89 ILE A N 1
ATOM 665 C CA . ILE A 1 89 ? -12.897 -3.945 10.229 1.00 74.81 89 ILE A CA 1
ATOM 666 C C . ILE A 1 89 ? -11.648 -3.668 11.084 1.00 74.81 89 ILE A C 1
ATOM 668 O O . ILE A 1 89 ? -11.565 -2.634 11.748 1.00 74.81 89 ILE A O 1
ATOM 672 N N . LEU A 1 90 ? -10.627 -4.530 11.012 1.00 76.88 90 LEU A N 1
ATOM 673 C CA . LEU A 1 90 ? -9.361 -4.337 11.719 1.00 76.88 90 LEU A CA 1
ATOM 674 C C . LEU A 1 90 ? -8.560 -3.170 11.136 1.00 76.88 90 LEU A C 1
ATOM 676 O O . LEU A 1 90 ? -7.905 -2.451 11.894 1.00 76.88 90 LEU A O 1
ATOM 680 N N . TYR A 1 91 ? -8.617 -2.945 9.823 1.00 80.50 91 TYR A N 1
ATOM 681 C CA . TYR A 1 91 ? -8.069 -1.766 9.160 1.00 80.50 91 TYR A CA 1
ATOM 682 C C . TYR A 1 91 ? -8.742 -0.493 9.644 1.00 80.50 91 TYR A C 1
ATOM 684 O O . TYR A 1 91 ? -8.051 0.408 10.123 1.00 80.50 91 TYR A O 1
ATOM 692 N N . VAL A 1 92 ? -10.074 -0.440 9.605 1.00 78.44 92 VAL A N 1
ATOM 693 C CA . VAL A 1 92 ? -10.838 0.735 10.050 1.00 78.44 92 VAL A CA 1
ATOM 694 C C . VAL A 1 92 ? -10.529 1.061 11.511 1.00 78.44 92 VAL A C 1
ATOM 696 O O . VAL A 1 92 ? -10.205 2.205 11.836 1.00 78.44 92 VAL A O 1
ATOM 699 N N . LEU A 1 93 ? -10.541 0.052 12.384 1.00 75.44 93 LEU A N 1
ATOM 700 C CA . LEU A 1 93 ? -10.246 0.214 13.808 1.00 75.44 93 LEU A CA 1
ATOM 701 C C . LEU A 1 93 ? -8.775 0.585 14.064 1.00 75.44 93 LEU A C 1
ATOM 703 O O . LEU A 1 93 ? -8.476 1.371 14.960 1.00 75.44 93 LEU A O 1
ATOM 707 N N . SER A 1 94 ? -7.836 0.090 13.257 1.00 75.50 94 SER A N 1
ATOM 708 C CA . SER A 1 94 ? -6.422 0.482 13.366 1.00 75.50 94 SER A CA 1
ATOM 709 C C . SER A 1 94 ? -6.184 1.925 12.929 1.00 75.50 94 SER A C 1
ATOM 711 O O . SER A 1 94 ? -5.418 2.647 13.566 1.00 75.50 94 SER A O 1
ATOM 713 N N . MET A 1 95 ? -6.839 2.367 11.854 1.00 80.19 95 MET A N 1
ATOM 714 C CA . MET A 1 95 ? -6.709 3.739 11.364 1.00 80.19 95 MET A CA 1
ATOM 715 C C . MET A 1 95 ? -7.406 4.738 12.286 1.00 80.19 95 MET A C 1
ATOM 717 O O . MET A 1 95 ? -6.853 5.806 12.557 1.00 80.19 95 MET A O 1
ATOM 721 N N . SER A 1 96 ? -8.576 4.388 12.830 1.00 71.06 96 SER A N 1
ATOM 722 C CA . SER A 1 96 ? -9.308 5.256 13.758 1.00 71.06 96 SER A CA 1
ATOM 723 C C . SER A 1 96 ? -8.549 5.474 15.069 1.00 71.06 96 SER A C 1
ATOM 725 O O . SER A 1 96 ? -8.674 6.536 15.678 1.00 71.06 96 SER A O 1
ATOM 727 N N . THR A 1 97 ? -7.713 4.517 15.476 1.00 67.94 97 THR A N 1
ATOM 728 C CA . THR A 1 97 ? -6.928 4.558 16.721 1.00 67.94 97 THR A CA 1
ATOM 729 C C . THR A 1 97 ? -5.510 5.079 16.560 1.00 67.94 97 THR A C 1
ATOM 731 O O . THR A 1 97 ? -4.773 5.160 17.548 1.00 67.94 97 THR A O 1
ATOM 734 N N . SER A 1 98 ? -5.117 5.460 15.343 1.00 67.31 98 SER A N 1
ATOM 735 C CA . SER A 1 98 ? -3.788 6.004 15.088 1.00 67.31 98 SER A CA 1
ATOM 736 C C . SER A 1 98 ? -3.516 7.226 15.972 1.00 67.31 98 SER A C 1
ATOM 738 O O . SER A 1 98 ? -4.338 8.140 16.089 1.00 67.31 98 SER A O 1
ATOM 740 N N . LEU A 1 99 ? -2.328 7.258 16.586 1.00 65.75 99 LEU A N 1
ATOM 741 C CA . LEU A 1 99 ? -1.868 8.389 17.398 1.00 65.75 99 LEU A CA 1
ATOM 742 C C . LEU A 1 99 ? -1.859 9.693 16.598 1.00 65.75 99 LEU A C 1
ATOM 744 O O . LEU A 1 99 ? -2.091 10.758 17.158 1.00 65.75 99 LEU A O 1
ATOM 748 N N . GLU A 1 100 ? -1.625 9.600 15.292 1.00 65.12 100 GLU A N 1
ATOM 749 C CA . GLU A 1 100 ? -1.616 10.744 14.391 1.00 65.12 100 GLU A CA 1
ATOM 750 C C . GLU A 1 100 ? -3.014 11.361 14.249 1.00 65.12 100 GLU A C 1
ATOM 752 O O . GLU A 1 100 ? -3.169 12.574 14.339 1.00 65.12 100 GLU A O 1
ATOM 757 N N . GLN A 1 101 ? -4.052 10.525 14.138 1.00 69.44 101 GLN A N 1
ATOM 758 C CA . GLN A 1 101 ? -5.443 10.983 14.144 1.00 69.44 101 GLN A CA 1
ATOM 759 C C . GLN A 1 101 ? -5.814 11.597 15.494 1.00 69.44 101 GLN A C 1
ATOM 761 O O . GLN A 1 101 ? -6.421 12.662 15.539 1.00 69.44 101 GLN A O 1
ATOM 766 N N . ARG A 1 102 ? -5.389 10.982 16.606 1.00 71.00 102 ARG A N 1
ATOM 767 C CA . ARG A 1 102 ? -5.599 11.549 17.949 1.00 71.00 102 ARG A CA 1
ATOM 768 C C . ARG A 1 102 ? -4.946 12.927 18.106 1.00 71.00 102 ARG A C 1
ATOM 770 O O . ARG A 1 102 ? -5.570 13.818 18.675 1.00 71.00 102 ARG A O 1
ATOM 777 N N . ARG A 1 103 ? -3.724 13.111 17.591 1.00 70.00 103 ARG A N 1
ATOM 778 C CA . ARG A 1 103 ? -3.022 14.406 17.600 1.00 70.00 103 ARG A CA 1
ATOM 779 C C . ARG A 1 103 ? -3.741 15.445 16.748 1.00 70.00 103 ARG A C 1
ATOM 781 O O . ARG A 1 103 ? -4.116 16.478 17.286 1.00 70.00 103 ARG A O 1
ATOM 788 N N . ARG A 1 104 ? -4.043 15.132 15.482 1.00 76.62 104 ARG A N 1
ATOM 789 C CA . ARG A 1 104 ? -4.753 16.053 14.577 1.00 76.62 104 ARG A CA 1
ATOM 790 C C . ARG A 1 104 ? -6.116 16.476 15.116 1.00 76.62 104 ARG A C 1
ATOM 792 O O . ARG A 1 104 ? -6.502 17.628 14.964 1.00 76.62 104 ARG A O 1
ATOM 799 N N . VAL A 1 105 ? -6.857 15.556 15.736 1.00 77.12 105 VAL A N 1
ATOM 800 C CA . VAL A 1 105 ? -8.156 15.872 16.349 1.00 77.12 105 VAL A CA 1
ATOM 801 C C . VAL A 1 105 ? -7.981 16.798 17.553 1.00 77.12 105 VAL A C 1
ATOM 803 O O . VAL A 1 105 ? -8.714 17.776 17.648 1.00 77.12 105 VAL A O 1
ATOM 806 N N . ARG A 1 106 ? -7.000 16.555 18.435 1.00 79.19 106 ARG A N 1
ATOM 807 C CA . ARG A 1 106 ? -6.705 17.479 19.545 1.00 79.19 106 ARG A CA 1
ATOM 808 C C . ARG A 1 106 ? -6.294 18.863 19.054 1.00 79.19 106 ARG A C 1
ATOM 810 O O . ARG A 1 106 ? -6.800 19.844 19.578 1.00 79.19 106 ARG A O 1
ATOM 817 N N . GLU A 1 107 ? -5.425 18.932 18.048 1.00 80.00 107 GLU A N 1
ATOM 818 C CA . GLU A 1 107 ? -4.981 20.193 17.444 1.00 80.00 107 GLU A CA 1
ATOM 819 C C . GLU A 1 107 ? -6.154 20.963 16.827 1.00 80.00 107 GLU A C 1
ATOM 821 O O . GLU A 1 107 ? -6.346 22.132 17.146 1.00 80.00 107 GLU A O 1
ATOM 826 N N . ARG A 1 108 ? -6.992 20.302 16.013 1.00 82.56 108 ARG A N 1
ATOM 827 C CA . ARG A 1 108 ? -8.186 20.921 15.406 1.00 82.56 108 ARG A CA 1
ATOM 828 C C . ARG A 1 108 ? -9.195 21.421 16.431 1.00 82.56 108 ARG A C 1
ATOM 830 O O . ARG A 1 108 ? -9.824 22.444 16.200 1.00 82.56 108 ARG A O 1
ATOM 837 N N . LEU A 1 109 ? -9.381 20.680 17.519 1.00 83.50 109 LEU A N 1
ATOM 838 C CA . LEU A 1 109 ? -10.316 21.035 18.586 1.00 83.50 109 LEU A CA 1
ATOM 839 C C . LEU A 1 109 ? -9.693 21.972 19.633 1.00 83.50 109 LEU A C 1
ATOM 841 O O . LEU A 1 109 ? -10.362 22.311 20.600 1.00 83.50 109 LEU A O 1
ATOM 845 N N . GLY A 1 110 ? -8.426 22.370 19.470 1.00 83.81 110 GLY A N 1
ATOM 846 C CA . GLY A 1 110 ? -7.742 23.270 20.398 1.00 83.81 110 GLY A CA 1
ATOM 847 C C . GLY A 1 110 ? -7.524 22.697 21.802 1.00 83.81 110 GLY A C 1
ATOM 848 O O . GLY A 1 110 ? -7.278 23.465 22.723 1.00 83.81 110 GLY A O 1
ATOM 849 N N . VAL A 1 111 ? -7.588 21.373 21.974 1.00 81.38 111 VAL A N 1
ATOM 850 C CA . VAL A 1 111 ? -7.511 20.703 23.283 1.00 81.38 111 VAL A CA 1
ATOM 851 C C . VAL A 1 111 ? -6.100 20.845 23.854 1.00 81.38 111 VAL A C 1
ATOM 853 O O . VAL A 1 111 ? -5.156 20.220 23.352 1.00 81.38 111 VAL A O 1
ATOM 856 N N . ARG A 1 112 ? -5.948 21.619 24.933 1.00 81.44 112 ARG A N 1
ATOM 857 C CA . ARG A 1 112 ? -4.661 21.847 25.604 1.00 81.44 112 ARG A CA 1
ATOM 858 C C . ARG A 1 112 ? -4.655 21.205 26.983 1.00 81.44 112 ARG A C 1
ATOM 860 O O . ARG A 1 112 ? -5.310 21.665 27.909 1.00 81.44 112 ARG A O 1
ATOM 867 N N . ALA A 1 113 ? -3.810 20.188 27.157 1.00 74.25 113 ALA A N 1
ATOM 868 C CA . ALA A 1 113 ? -3.639 19.534 28.458 1.00 74.25 113 ALA A CA 1
ATOM 869 C C . ALA A 1 113 ? -3.159 20.508 29.553 1.00 74.25 113 ALA A C 1
ATOM 871 O O . ALA A 1 113 ? -3.509 20.338 30.714 1.00 74.25 113 ALA A O 1
ATOM 872 N N . SER A 1 114 ? -2.404 21.550 29.183 1.00 78.38 114 SER A N 1
ATOM 873 C CA . SER A 1 114 ? -1.970 22.613 30.101 1.00 78.38 114 SER A CA 1
ATOM 874 C C . SER A 1 114 ? -3.116 23.483 30.628 1.00 78.38 114 SER A C 1
ATOM 876 O O . SER A 1 114 ? -2.946 24.121 31.658 1.00 78.38 114 SER A O 1
ATOM 878 N N . HIS A 1 115 ? -4.268 23.500 29.951 1.00 81.62 115 HIS A N 1
ATOM 879 C CA . HIS A 1 115 ? -5.480 24.200 30.386 1.00 81.62 115 HIS A CA 1
ATOM 880 C C . HIS A 1 115 ? -6.443 23.280 31.163 1.00 81.62 115 HIS A C 1
ATOM 882 O O . HIS A 1 115 ? -7.498 23.729 31.593 1.00 81.62 115 HIS A O 1
ATOM 888 N N . GLY A 1 116 ? -6.091 22.002 31.357 1.00 84.81 116 GLY A N 1
ATOM 889 C CA . GLY A 1 116 ? -6.966 21.005 31.983 1.00 84.81 116 GLY A CA 1
ATOM 890 C C . GLY A 1 116 ? -7.960 20.341 31.023 1.00 84.81 116 GLY A C 1
ATOM 891 O O . GLY A 1 116 ? -8.769 19.526 31.463 1.00 84.81 116 GLY A O 1
ATOM 892 N N . ASP A 1 117 ? -7.889 20.630 29.718 1.00 86.38 117 ASP A N 1
ATOM 893 C CA . ASP A 1 117 ? -8.811 20.055 28.740 1.00 86.38 117 ASP A CA 1
ATOM 894 C C . ASP A 1 117 ? -8.621 18.540 28.619 1.00 86.38 117 ASP A C 1
ATOM 896 O O . ASP A 1 117 ? -7.514 18.030 28.392 1.00 86.38 117 ASP A O 1
ATOM 900 N N . THR A 1 118 ? -9.732 17.808 28.679 1.00 80.50 118 THR A N 1
ATOM 901 C CA . THR A 1 118 ? -9.765 16.372 28.405 1.00 80.50 118 THR A CA 1
ATOM 902 C C . THR A 1 118 ? -10.557 16.096 27.135 1.00 80.50 118 THR A C 1
ATOM 904 O O . THR A 1 118 ? -11.528 16.772 26.808 1.00 80.50 118 THR A O 1
ATOM 907 N N . LEU A 1 119 ? -10.105 15.101 26.375 1.00 76.00 119 LEU A N 1
ATOM 908 C CA . LEU A 1 119 ? -10.790 14.645 25.173 1.00 76.00 119 LEU A CA 1
ATOM 909 C C . LEU A 1 119 ? -11.097 13.165 25.340 1.00 76.00 119 LEU A C 1
ATOM 911 O O . LEU A 1 119 ? -10.189 12.333 25.269 1.00 76.00 119 LEU A O 1
ATOM 915 N N . GLU A 1 120 ? -12.376 12.862 25.525 1.00 72.44 120 GLU A N 1
ATOM 916 C CA . GLU A 1 120 ? -12.907 11.506 25.506 1.00 72.44 120 GLU A CA 1
ATOM 917 C C . GLU A 1 120 ? -13.585 11.234 24.172 1.00 72.44 120 GLU A C 1
ATOM 919 O O . GLU A 1 120 ? -14.323 12.062 23.637 1.00 72.44 120 GLU A O 1
ATOM 924 N N . ARG A 1 121 ? -13.349 10.047 23.622 1.00 69.31 121 ARG A N 1
ATOM 925 C CA . ARG A 1 121 ? -13.926 9.642 22.349 1.00 69.31 121 ARG A CA 1
ATOM 926 C C . ARG A 1 121 ? -14.934 8.524 22.590 1.00 69.31 121 ARG A C 1
ATOM 928 O O . ARG A 1 121 ? -14.699 7.583 23.348 1.00 69.31 121 ARG A O 1
ATOM 935 N N . ARG A 1 122 ? -16.108 8.688 21.981 1.00 72.25 122 ARG A N 1
ATOM 936 C CA . ARG A 1 122 ? -17.222 7.739 22.036 1.00 72.25 122 ARG A CA 1
ATOM 937 C C . ARG A 1 122 ? -17.516 7.272 20.619 1.00 72.25 122 ARG A C 1
ATOM 939 O O . ARG A 1 122 ? -17.672 8.091 19.716 1.00 72.25 122 ARG A O 1
ATOM 946 N N . PHE A 1 123 ? -17.568 5.962 20.426 1.00 69.44 123 PHE A N 1
ATOM 947 C CA . PHE A 1 123 ? -17.929 5.345 19.158 1.00 69.44 123 PHE A CA 1
ATOM 948 C C . PHE A 1 123 ? -19.405 4.954 19.192 1.00 69.44 123 PHE A C 1
ATOM 950 O O . PHE A 1 123 ? -19.859 4.272 20.109 1.00 69.44 123 PHE A O 1
ATOM 957 N N . LEU A 1 124 ? -20.155 5.376 18.176 1.00 74.75 124 LEU A N 1
ATOM 958 C CA . LEU A 1 124 ? -21.482 4.845 17.895 1.00 74.75 124 LEU A CA 1
ATOM 959 C C . LEU A 1 124 ? -21.316 3.716 16.877 1.00 74.75 124 LEU A C 1
ATOM 961 O O . LEU A 1 124 ? -21.118 3.970 15.690 1.00 74.75 124 LEU A O 1
ATOM 965 N N . SER A 1 125 ? -21.346 2.478 17.355 1.00 68.25 125 SER A N 1
ATOM 966 C CA . SER A 1 125 ? -21.287 1.288 16.511 1.00 68.25 125 SER A CA 1
ATOM 967 C C . SER A 1 125 ? -22.708 0.862 16.172 1.00 68.25 125 SER A C 1
ATOM 969 O O . SER A 1 125 ? -23.480 0.516 17.062 1.00 68.25 125 SER A O 1
ATOM 971 N N . ARG A 1 126 ? -23.064 0.903 14.890 1.00 79.19 126 ARG A N 1
ATOM 972 C CA . ARG A 1 126 ? -24.360 0.440 14.394 1.00 79.19 126 ARG A CA 1
ATOM 973 C C . ARG A 1 126 ? -24.194 -0.949 13.797 1.00 79.19 126 ARG A C 1
ATOM 975 O O . ARG A 1 126 ? -23.561 -1.098 12.756 1.00 79.19 126 ARG A O 1
ATOM 982 N N . PHE A 1 127 ? -24.760 -1.946 14.461 1.00 77.25 127 PHE A N 1
ATOM 983 C CA . PHE A 1 127 ? -24.824 -3.312 13.964 1.00 77.25 127 PHE A CA 1
ATOM 984 C C . PHE A 1 127 ? -26.150 -3.512 13.243 1.00 77.25 127 PHE A C 1
ATOM 986 O O . PHE A 1 127 ? -27.213 -3.225 13.791 1.00 77.25 127 PHE A O 1
ATOM 993 N N . GLU A 1 128 ? -26.088 -3.999 12.011 1.00 82.62 128 GLU A N 1
ATOM 994 C CA . GLU A 1 128 ? -27.272 -4.358 11.241 1.00 82.62 128 GLU A CA 1
ATOM 995 C C . GLU A 1 128 ? -27.219 -5.841 10.917 1.00 82.62 128 GLU A C 1
ATOM 997 O O . GLU A 1 128 ? -26.302 -6.306 10.243 1.00 82.62 128 GLU A O 1
ATOM 1002 N N . LEU A 1 129 ? -28.202 -6.577 11.422 1.00 80.25 129 LEU A N 1
ATOM 1003 C CA . LEU A 1 129 ? -28.388 -7.988 11.143 1.00 80.25 129 LEU A CA 1
ATOM 1004 C C . LEU A 1 129 ? -29.602 -8.137 10.227 1.00 80.25 129 LEU A C 1
ATOM 1006 O O . LEU A 1 129 ? -30.710 -7.716 10.568 1.00 80.25 129 LEU A O 1
ATOM 1010 N N . LEU A 1 130 ? -29.390 -8.741 9.064 1.00 80.81 130 LEU A N 1
ATOM 1011 C CA . LEU A 1 130 ? -30.462 -9.162 8.169 1.00 80.81 130 LEU A CA 1
ATOM 1012 C C . LEU A 1 130 ? -30.706 -10.653 8.401 1.00 80.81 130 LEU A C 1
ATOM 1014 O O . LEU A 1 130 ? -29.826 -11.470 8.145 1.00 80.81 130 LEU A O 1
ATOM 1018 N N . ALA A 1 131 ? -31.887 -10.994 8.917 1.00 80.19 131 ALA A N 1
ATOM 1019 C CA . ALA A 1 131 ? -32.310 -12.369 9.158 1.00 80.19 131 ALA A CA 1
ATOM 1020 C C . ALA A 1 131 ? -33.657 -12.611 8.458 1.00 80.19 131 ALA A C 1
ATOM 1022 O O . ALA A 1 131 ? -34.707 -12.146 8.911 1.00 80.19 131 ALA A O 1
ATOM 1023 N N . GLY A 1 132 ? -33.617 -13.307 7.316 1.00 84.75 132 GLY A N 1
ATOM 1024 C CA . GLY A 1 132 ? -34.773 -13.473 6.432 1.00 84.75 132 GLY A CA 1
ATOM 1025 C C . GLY A 1 132 ? -35.250 -12.125 5.882 1.00 84.75 132 GLY A C 1
ATOM 1026 O O . GLY A 1 132 ? -34.471 -11.375 5.303 1.00 84.75 132 GLY A O 1
ATOM 1027 N N . THR A 1 133 ? -36.522 -11.793 6.101 1.00 83.75 133 THR A N 1
ATOM 1028 C CA . THR A 1 133 ? -37.116 -10.490 5.741 1.00 83.75 133 THR A CA 1
ATOM 1029 C C . THR A 1 133 ? -36.988 -9.432 6.840 1.00 83.75 133 THR A C 1
ATOM 1031 O O . THR A 1 133 ? -37.408 -8.290 6.647 1.00 83.75 133 THR A O 1
ATOM 1034 N N . ARG A 1 134 ? -36.428 -9.774 8.009 1.00 66.88 134 ARG A N 1
ATOM 1035 C CA . ARG A 1 134 ? -36.346 -8.865 9.158 1.00 66.88 134 ARG A CA 1
ATOM 1036 C C . ARG A 1 134 ? -34.965 -8.227 9.259 1.00 66.88 134 ARG A C 1
ATOM 1038 O O . ARG A 1 134 ? -33.939 -8.906 9.243 1.00 66.88 134 ARG A O 1
ATOM 1045 N N . ARG A 1 135 ? -34.957 -6.900 9.407 1.00 83.62 135 ARG A N 1
ATOM 1046 C CA . ARG A 1 135 ? -33.758 -6.095 9.654 1.00 83.62 135 ARG A CA 1
ATOM 1047 C C . ARG A 1 135 ? -33.726 -5.693 11.120 1.00 83.62 135 ARG A C 1
ATOM 1049 O O . ARG A 1 135 ? -34.549 -4.900 11.568 1.00 83.62 135 ARG A O 1
ATOM 1056 N N . TYR A 1 136 ? -32.758 -6.222 11.849 1.00 84.94 136 TYR A N 1
ATOM 1057 C CA . TYR A 1 136 ? -32.490 -5.846 13.228 1.00 84.94 136 TYR A CA 1
ATOM 1058 C C . TYR A 1 136 ? -31.347 -4.837 13.233 1.00 84.94 136 TYR A C 1
ATOM 1060 O O . TYR A 1 136 ? -30.273 -5.104 12.697 1.00 84.94 136 TYR A O 1
ATOM 1068 N N . ARG A 1 137 ? -31.583 -3.660 13.814 1.00 83.44 137 ARG A N 1
ATOM 1069 C CA . ARG A 1 137 ? -30.570 -2.612 13.963 1.00 83.44 137 ARG A CA 1
ATOM 1070 C C . ARG A 1 137 ? -30.298 -2.400 15.445 1.00 83.44 137 ARG A C 1
ATOM 1072 O O . ARG A 1 137 ? -31.223 -2.128 16.203 1.00 83.44 137 ARG A O 1
ATOM 1079 N N . LEU A 1 138 ? -29.034 -2.506 15.835 1.00 81.62 138 LEU A N 1
ATOM 1080 C CA . LEU A 1 138 ? -28.575 -2.290 17.198 1.00 81.62 138 LEU A CA 1
ATOM 1081 C C . LEU A 1 138 ? -27.533 -1.173 17.202 1.00 81.62 138 LEU A C 1
ATOM 1083 O O . LEU A 1 138 ? -26.441 -1.316 16.653 1.00 81.62 138 LEU A O 1
ATOM 1087 N N . ASP A 1 139 ? -27.890 -0.055 17.827 1.00 79.31 139 ASP A N 1
ATOM 1088 C CA . ASP A 1 139 ? -27.008 1.095 18.000 1.00 79.31 139 ASP A CA 1
ATOM 1089 C C . ASP A 1 139 ? -26.320 0.983 19.368 1.00 79.31 139 ASP A C 1
ATOM 1091 O O . ASP A 1 139 ? -26.918 1.226 20.415 1.00 79.31 139 ASP A O 1
ATOM 1095 N N . PHE A 1 140 ? -25.046 0.596 19.364 1.00 72.44 140 PHE A N 1
ATOM 1096 C CA . PHE A 1 140 ? -24.227 0.448 20.561 1.00 72.44 140 PHE A CA 1
ATOM 1097 C C . PHE A 1 140 ? -23.286 1.642 20.714 1.00 72.44 140 PHE A C 1
ATOM 1099 O O . PHE A 1 140 ? -22.401 1.875 19.887 1.00 72.44 140 PHE A O 1
ATOM 1106 N N . ARG A 1 141 ? -23.453 2.408 21.794 1.00 71.38 141 ARG A N 1
ATOM 1107 C CA . ARG A 1 141 ? -22.500 3.455 22.177 1.00 71.38 141 ARG A CA 1
ATOM 1108 C C . ARG A 1 141 ? -21.410 2.832 23.039 1.00 71.38 141 ARG A C 1
ATOM 1110 O O . ARG A 1 141 ? -21.655 2.499 24.193 1.00 71.38 141 ARG A O 1
ATOM 1117 N N . SER A 1 142 ? -20.210 2.701 22.491 1.00 65.75 142 SER A N 1
ATOM 1118 C CA . SER A 1 142 ? -19.031 2.251 23.228 1.00 65.75 142 SER A CA 1
ATOM 1119 C C . SER A 1 142 ? -18.091 3.420 23.506 1.00 65.75 142 SER A C 1
ATOM 1121 O O . SER A 1 142 ? -17.958 4.335 22.692 1.00 65.75 142 SER A O 1
ATOM 1123 N N . SER A 1 143 ? -17.385 3.385 24.635 1.00 67.62 143 SER A N 1
ATOM 1124 C CA . SER A 1 143 ? -16.201 4.228 24.841 1.00 67.62 143 SER A CA 1
ATOM 1125 C C . SER A 1 143 ? -15.051 3.789 23.913 1.00 67.62 143 SER A C 1
ATOM 1127 O O . SER A 1 143 ? -15.238 2.955 23.025 1.00 67.62 143 SER A O 1
ATOM 1129 N N . ASP A 1 144 ? -13.846 4.329 24.102 1.00 66.31 144 ASP A N 1
ATOM 1130 C CA . ASP A 1 144 ? -12.641 3.976 23.332 1.00 66.31 144 ASP A CA 1
ATOM 1131 C C . ASP A 1 144 ? -12.138 2.529 23.559 1.00 66.31 144 ASP A C 1
ATOM 1133 O O . ASP A 1 144 ? -11.156 2.110 22.939 1.00 66.31 144 ASP A O 1
ATOM 1137 N N . TRP A 1 145 ? -12.803 1.736 24.410 1.00 63.62 145 TRP A N 1
ATOM 1138 C CA . TRP A 1 145 ? -12.364 0.381 24.758 1.00 63.62 145 TRP A CA 1
ATOM 1139 C C . TRP A 1 145 ? -12.233 -0.580 23.556 1.00 63.62 145 TRP A C 1
ATOM 1141 O O . TRP A 1 145 ? -11.242 -1.310 23.523 1.00 63.62 145 TRP A O 1
ATOM 1151 N N . PRO A 1 146 ? -13.104 -0.589 22.517 1.00 63.94 146 PRO A N 1
ATOM 1152 C CA . PRO A 1 146 ? -12.934 -1.503 21.380 1.00 63.94 146 PRO A CA 1
ATOM 1153 C C . PRO A 1 146 ? -11.678 -1.161 20.578 1.00 63.94 146 PRO A C 1
ATOM 1155 O O . PRO A 1 146 ? -10.950 -2.029 20.105 1.00 63.94 146 PRO A O 1
ATOM 1158 N N . ALA A 1 147 ? -11.390 0.131 20.482 1.00 64.44 147 ALA A N 1
ATOM 1159 C CA . ALA A 1 147 ? -10.196 0.687 19.877 1.00 64.44 147 ALA A CA 1
ATOM 1160 C C . ALA A 1 147 ? -8.920 0.254 20.635 1.00 64.44 147 ALA A C 1
ATOM 1162 O O . ALA A 1 147 ? -7.898 -0.099 20.038 1.00 64.44 147 ALA A O 1
ATOM 1163 N N . GLU A 1 148 ? -8.988 0.238 21.963 1.00 66.25 148 GLU A N 1
ATOM 1164 C CA . GLU A 1 148 ? -7.927 -0.227 22.855 1.00 66.25 148 GLU A CA 1
ATOM 1165 C C . GLU A 1 148 ? -7.702 -1.744 22.767 1.00 66.25 148 GLU A C 1
ATOM 1167 O O . GLU A 1 148 ? -6.559 -2.194 22.638 1.00 66.25 148 GLU A O 1
ATOM 1172 N N . VAL A 1 149 ? -8.785 -2.523 22.727 1.00 68.56 149 VAL A N 1
ATOM 1173 C CA . VAL A 1 149 ? -8.759 -3.980 22.542 1.00 68.56 149 VAL A CA 1
ATOM 1174 C C . VAL A 1 149 ? -8.186 -4.351 21.179 1.00 68.56 149 VAL A C 1
ATOM 1176 O O . VAL A 1 149 ? -7.317 -5.217 21.104 1.00 68.56 149 VAL A O 1
ATOM 1179 N N . VAL A 1 150 ? -8.576 -3.676 20.096 1.00 66.56 150 VAL A N 1
ATOM 1180 C CA . VAL A 1 150 ? -8.004 -3.922 18.758 1.00 66.56 150 VAL A CA 1
ATOM 1181 C C . VAL A 1 150 ? -6.513 -3.617 18.743 1.00 66.56 150 VAL A C 1
ATOM 1183 O O . VAL A 1 150 ? -5.730 -4.375 18.178 1.00 66.56 150 VAL A O 1
ATOM 1186 N N . ARG A 1 151 ? -6.076 -2.539 19.398 1.00 66.69 151 ARG A N 1
ATOM 1187 C CA . ARG A 1 151 ? -4.650 -2.203 19.489 1.00 66.69 151 ARG A CA 1
ATOM 1188 C C . ARG A 1 151 ? -3.834 -3.313 20.165 1.00 66.69 151 ARG A C 1
ATOM 1190 O O . ARG A 1 151 ? -2.682 -3.524 19.782 1.00 66.69 151 ARG A O 1
ATOM 1197 N N . LEU A 1 152 ? -4.418 -3.997 21.150 1.00 68.31 152 LEU A N 1
ATOM 1198 C CA . LEU A 1 152 ? -3.800 -5.109 21.879 1.00 68.31 152 LEU A CA 1
ATOM 1199 C C . LEU A 1 152 ? -3.873 -6.438 21.118 1.00 68.31 152 LEU A C 1
ATOM 1201 O O . LEU A 1 152 ? -2.888 -7.169 21.080 1.00 68.31 152 LEU A O 1
ATOM 1205 N N . THR A 1 153 ? -5.010 -6.735 20.493 1.00 67.38 153 THR A N 1
ATOM 1206 C CA . THR A 1 153 ? -5.287 -8.027 19.841 1.00 67.38 153 THR A CA 1
ATOM 1207 C C . THR A 1 153 ? -4.784 -8.093 18.405 1.00 67.38 153 THR A C 1
ATOM 1209 O O . THR A 1 153 ? -4.391 -9.158 17.938 1.00 67.38 153 THR A O 1
ATOM 1212 N N . ARG A 1 154 ? -4.704 -6.963 17.693 1.00 69.12 154 ARG A N 1
ATOM 1213 C CA . ARG A 1 154 ? -4.278 -6.928 16.288 1.00 69.12 154 ARG A CA 1
ATOM 1214 C C . ARG A 1 154 ? -2.932 -7.612 16.028 1.00 69.12 154 ARG A C 1
ATOM 1216 O O . ARG A 1 154 ? -2.856 -8.327 15.034 1.00 69.12 154 ARG A O 1
ATOM 1223 N N . PRO A 1 155 ? -1.861 -7.425 16.823 1.00 68.06 155 PRO A N 1
ATOM 1224 C CA . PRO A 1 155 ? -0.597 -8.127 16.593 1.00 68.06 155 PRO A CA 1
ATOM 1225 C C . PRO A 1 155 ? -0.731 -9.655 16.584 1.00 68.06 155 PRO A C 1
ATOM 1227 O O . PRO A 1 155 ? 0.098 -10.312 15.964 1.00 68.06 155 PRO A O 1
ATOM 1230 N N . LEU A 1 156 ? -1.763 -10.192 17.241 1.00 70.00 156 LEU A N 1
ATOM 1231 C CA . LEU A 1 156 ? -2.020 -11.624 17.364 1.00 70.00 156 LEU A CA 1
ATOM 1232 C C . LEU A 1 156 ? -2.821 -12.186 16.188 1.00 70.00 156 LEU A C 1
ATOM 1234 O O . LEU A 1 156 ? -2.751 -13.382 15.950 1.00 70.00 156 LEU A O 1
ATOM 1238 N N . VAL A 1 157 ? -3.551 -11.349 15.438 1.00 67.94 157 VAL A N 1
ATOM 1239 C CA . VAL A 1 157 ? -4.340 -11.805 14.284 1.00 67.94 157 VAL A CA 1
ATOM 1240 C C . VAL A 1 157 ? -3.410 -12.023 13.083 1.00 67.94 157 VAL A C 1
ATOM 1242 O O . VAL A 1 157 ? -2.914 -11.024 12.527 1.00 67.94 157 VAL A O 1
ATOM 1245 N N . PRO A 1 158 ? -3.185 -13.282 12.650 1.00 70.81 158 PRO A N 1
ATOM 1246 C CA . PRO A 1 158 ? -2.371 -13.601 11.485 1.00 70.81 158 PRO A CA 1
ATOM 1247 C C . PRO A 1 158 ? -2.943 -12.952 10.232 1.00 70.81 158 PRO A C 1
ATOM 1249 O O . PRO A 1 158 ? -4.150 -12.802 10.075 1.00 70.81 158 PRO A O 1
ATOM 1252 N N . TRP A 1 159 ? -2.076 -12.587 9.298 1.00 67.94 159 TRP A N 1
ATOM 1253 C CA . TRP A 1 159 ? -2.488 -11.874 8.086 1.00 67.94 159 TRP A CA 1
ATOM 1254 C C . TRP A 1 159 ? -3.311 -12.726 7.122 1.00 67.94 159 TRP A C 1
ATOM 1256 O O . TRP A 1 159 ? -4.106 -12.187 6.357 1.00 67.94 159 TRP A O 1
ATOM 1266 N N . ALA A 1 160 ? -3.134 -14.046 7.188 1.00 67.06 160 ALA A N 1
ATOM 1267 C CA . ALA A 1 160 ? -3.951 -15.021 6.475 1.00 67.06 160 ALA A CA 1
ATOM 1268 C C . ALA A 1 160 ? -5.393 -15.098 7.009 1.00 67.06 160 ALA A C 1
ATOM 1270 O O . ALA A 1 160 ? -6.245 -15.700 6.375 1.00 67.06 160 ALA A O 1
ATOM 1271 N N . LEU A 1 161 ? -5.685 -14.485 8.161 1.00 67.62 161 LEU A N 1
ATOM 1272 C CA . LEU A 1 161 ? -7.041 -14.376 8.708 1.00 67.62 161 LEU A CA 1
ATOM 1273 C C . LEU A 1 161 ? -7.630 -12.967 8.531 1.00 67.62 161 LEU A C 1
ATOM 1275 O O . LEU A 1 161 ? -8.686 -12.670 9.082 1.00 67.62 161 LEU A O 1
ATOM 1279 N N . ARG A 1 162 ? -6.938 -12.075 7.806 1.00 77.50 162 ARG A N 1
ATOM 1280 C CA . ARG A 1 162 ? -7.384 -10.695 7.571 1.00 77.50 162 ARG A CA 1
ATOM 1281 C C . ARG A 1 162 ? -7.867 -10.511 6.147 1.00 77.50 162 ARG A C 1
ATOM 1283 O O . ARG A 1 162 ? -7.139 -10.824 5.200 1.00 77.50 162 ARG A O 1
ATOM 1290 N N . GLY A 1 163 ? -9.049 -9.921 6.022 1.00 79.62 163 GLY A N 1
ATOM 1291 C CA . GLY A 1 163 ? -9.788 -9.889 4.767 1.00 79.62 163 GLY A CA 1
ATOM 1292 C C . GLY A 1 163 ? -10.496 -11.203 4.449 1.00 79.62 163 GLY A C 1
ATOM 1293 O O . GLY A 1 163 ? -10.179 -12.252 5.011 1.00 79.62 163 GLY A O 1
ATOM 1294 N N . ASP A 1 164 ? -11.441 -11.126 3.518 1.00 85.56 164 ASP A N 1
ATOM 1295 C CA . ASP A 1 164 ? -12.075 -12.290 2.904 1.00 85.56 164 ASP A CA 1
ATOM 1296 C C . ASP A 1 164 ? -11.099 -13.030 1.967 1.00 85.56 164 ASP A C 1
ATOM 1298 O O . ASP A 1 164 ? -10.039 -12.515 1.601 1.00 85.56 164 ASP A O 1
ATOM 1302 N N . ALA A 1 165 ? -11.447 -14.259 1.572 1.00 87.12 165 ALA A N 1
ATOM 1303 C CA . ALA A 1 165 ? -10.609 -15.074 0.686 1.00 87.12 165 ALA A CA 1
ATOM 1304 C C . ALA A 1 165 ? -10.276 -14.346 -0.630 1.00 87.12 165 ALA A C 1
ATOM 1306 O O . ALA A 1 165 ? -9.140 -14.400 -1.101 1.00 87.12 165 ALA A O 1
ATOM 1307 N N . ARG A 1 166 ? -11.237 -13.588 -1.172 1.00 89.81 166 ARG A N 1
ATOM 1308 C CA . ARG A 1 166 ? -11.070 -12.792 -2.393 1.00 89.81 166 ARG A CA 1
ATOM 1309 C C . ARG A 1 166 ? -9.998 -11.714 -2.231 1.00 89.81 166 ARG A C 1
ATOM 1311 O O . ARG A 1 166 ? -9.079 -11.650 -3.041 1.00 89.81 166 ARG A O 1
ATOM 1318 N N . ALA A 1 167 ? -10.057 -10.895 -1.180 1.00 88.38 167 ALA A N 1
ATOM 1319 C CA . ALA A 1 167 ? -9.053 -9.862 -0.942 1.00 88.38 167 ALA A CA 1
ATOM 1320 C C . ALA A 1 167 ? -7.661 -10.459 -0.698 1.00 88.38 167 ALA A C 1
ATOM 1322 O O . ALA A 1 167 ? -6.653 -9.862 -1.077 1.00 88.38 167 ALA A O 1
ATOM 1323 N N . GLN A 1 168 ? -7.583 -11.653 -0.103 1.00 89.38 168 GLN A N 1
ATOM 1324 C CA . GLN A 1 168 ? -6.310 -12.359 0.035 1.00 89.38 168 GLN A CA 1
ATOM 1325 C C . GLN A 1 168 ? -5.744 -12.796 -1.317 1.00 89.38 168 GLN A C 1
ATOM 1327 O O . GLN A 1 168 ? -4.553 -12.605 -1.554 1.00 89.38 168 GLN A O 1
ATOM 1332 N N . GLN A 1 169 ? -6.580 -13.323 -2.210 1.00 92.56 169 GLN A N 1
ATOM 1333 C CA . GLN A 1 169 ? -6.168 -13.687 -3.566 1.00 92.56 169 GLN A CA 1
ATOM 1334 C C . GLN A 1 169 ? -5.739 -12.459 -4.377 1.00 92.56 169 GLN A C 1
ATOM 1336 O O . GLN A 1 169 ? -4.696 -12.504 -5.023 1.00 92.56 169 GLN A O 1
ATOM 1341 N N . VAL A 1 170 ? -6.478 -11.345 -4.290 1.00 93.62 170 VAL A N 1
ATOM 1342 C CA . VAL A 1 170 ? -6.102 -10.071 -4.933 1.00 93.62 170 VAL A CA 1
ATOM 1343 C C . VAL A 1 170 ? -4.741 -9.601 -4.427 1.00 93.62 170 VAL A C 1
ATOM 1345 O O . VAL A 1 170 ? -3.873 -9.261 -5.223 1.00 93.62 170 VAL A O 1
ATOM 1348 N N . ARG A 1 171 ? -4.504 -9.661 -3.113 1.00 93.00 171 ARG A N 1
ATOM 1349 C CA . ARG A 1 171 ? -3.209 -9.316 -2.519 1.00 93.00 171 ARG A CA 1
ATOM 1350 C C . ARG A 1 171 ? -2.074 -10.198 -3.044 1.00 93.00 171 ARG A C 1
ATOM 1352 O O . ARG A 1 171 ? -1.021 -9.674 -3.393 1.00 93.00 171 ARG A O 1
ATOM 1359 N N . VAL A 1 172 ? -2.273 -11.518 -3.092 1.00 94.19 172 VAL A N 1
ATOM 1360 C CA . VAL A 1 172 ? -1.281 -12.470 -3.628 1.00 94.19 172 VAL A CA 1
ATOM 1361 C C . VAL A 1 172 ? -0.994 -12.176 -5.099 1.00 94.19 172 VAL A C 1
ATOM 1363 O O . VAL A 1 172 ? 0.168 -12.117 -5.497 1.00 94.19 172 VAL A O 1
ATOM 1366 N N . TYR A 1 173 ? -2.038 -11.928 -5.888 1.00 95.81 173 TYR A N 1
ATOM 1367 C CA . TYR A 1 173 ? -1.904 -11.541 -7.284 1.00 95.81 173 TYR A CA 1
ATOM 1368 C C . TYR A 1 173 ? -1.113 -10.239 -7.442 1.00 95.81 173 TYR A C 1
ATOM 1370 O O . TYR A 1 173 ? -0.178 -10.207 -8.233 1.00 95.81 173 TYR A O 1
ATOM 1378 N N . THR A 1 174 ? -1.419 -9.192 -6.673 1.00 96.31 174 THR A N 1
ATOM 1379 C CA . THR A 1 174 ? -0.703 -7.912 -6.757 1.00 96.31 174 THR A CA 1
ATOM 1380 C C . THR A 1 174 ? 0.770 -8.040 -6.384 1.00 96.31 174 THR A C 1
ATOM 1382 O O . THR A 1 174 ? 1.608 -7.438 -7.050 1.00 96.31 174 THR A O 1
ATOM 1385 N N . ILE A 1 175 ? 1.102 -8.835 -5.360 1.00 96.88 175 ILE A N 1
ATOM 1386 C CA . ILE A 1 175 ? 2.500 -9.121 -5.002 1.00 96.88 175 ILE A CA 1
ATOM 1387 C C . ILE A 1 175 ? 3.206 -9.782 -6.191 1.00 96.88 175 ILE A C 1
ATOM 1389 O O . ILE A 1 175 ? 4.210 -9.262 -6.669 1.00 96.88 175 ILE A O 1
ATOM 1393 N N . SER A 1 176 ? 2.618 -10.850 -6.737 1.00 97.12 176 SER A N 1
ATOM 1394 C CA . SER A 1 176 ? 3.160 -11.555 -7.903 1.00 97.12 176 SER A CA 1
ATOM 1395 C C . SER A 1 176 ? 3.257 -10.667 -9.150 1.00 97.12 176 SER A C 1
ATOM 1397 O O . SER A 1 176 ? 4.192 -10.802 -9.934 1.00 97.12 176 SER A O 1
ATOM 1399 N N . LEU A 1 177 ? 2.302 -9.760 -9.365 1.00 97.19 177 LEU A N 1
ATOM 1400 C CA . LEU A 1 177 ? 2.312 -8.818 -10.482 1.00 97.19 177 LEU A CA 1
ATOM 1401 C C . LEU A 1 177 ? 3.481 -7.837 -10.361 1.00 97.19 177 LEU A C 1
ATOM 1403 O O . LEU A 1 177 ? 4.202 -7.651 -11.334 1.00 97.19 177 LEU A O 1
ATOM 1407 N N . ALA A 1 178 ? 3.691 -7.249 -9.182 1.00 97.38 178 ALA A N 1
ATOM 1408 C CA . ALA A 1 178 ? 4.796 -6.324 -8.944 1.00 97.38 178 ALA A CA 1
ATOM 1409 C C . ALA A 1 178 ? 6.163 -7.025 -9.039 1.00 97.38 178 ALA A C 1
ATOM 1411 O O . ALA A 1 178 ? 7.083 -6.481 -9.644 1.00 97.38 178 ALA A O 1
ATOM 1412 N N . GLU A 1 179 ? 6.286 -8.247 -8.513 1.00 97.81 179 GLU A N 1
ATOM 1413 C CA . GLU A 1 179 ? 7.507 -9.058 -8.627 1.00 97.81 179 GLU A CA 1
ATOM 1414 C C . GLU A 1 179 ? 7.815 -9.425 -10.085 1.00 97.81 179 GLU A C 1
ATOM 1416 O O . GLU A 1 179 ? 8.949 -9.260 -10.534 1.00 97.81 179 GLU A O 1
ATOM 1421 N N . ARG A 1 180 ? 6.809 -9.861 -10.859 1.00 97.00 180 ARG A N 1
ATOM 1422 C CA . ARG A 1 180 ? 6.985 -10.151 -12.291 1.00 97.00 180 ARG A CA 1
ATOM 1423 C C . ARG A 1 180 ? 7.274 -8.899 -13.109 1.00 97.00 180 ARG A C 1
ATOM 1425 O O . ARG A 1 180 ? 8.086 -8.974 -14.023 1.00 97.00 180 ARG A O 1
ATOM 1432 N N . ALA A 1 181 ? 6.652 -7.768 -12.781 1.00 96.62 181 ALA A N 1
ATOM 1433 C CA . ALA A 1 181 ? 6.948 -6.499 -13.434 1.00 96.62 181 ALA A CA 1
ATOM 1434 C C . ALA A 1 181 ? 8.401 -6.087 -13.187 1.00 96.62 181 ALA A C 1
ATOM 1436 O O . ALA A 1 181 ? 9.088 -5.741 -14.137 1.00 96.62 181 ALA A O 1
ATOM 1437 N N . ALA A 1 182 ? 8.895 -6.198 -11.950 1.00 96.75 182 ALA A N 1
ATOM 1438 C CA . ALA A 1 182 ? 10.290 -5.903 -11.639 1.00 96.75 182 ALA A CA 1
ATOM 1439 C C . ALA A 1 182 ? 11.268 -6.859 -12.350 1.00 96.75 182 ALA A C 1
ATOM 1441 O O . ALA A 1 182 ? 12.273 -6.417 -12.891 1.00 96.75 182 ALA A O 1
ATOM 1442 N N . ALA A 1 183 ? 10.969 -8.161 -12.387 1.00 96.38 183 ALA A N 1
ATOM 1443 C CA . ALA A 1 183 ? 11.844 -9.151 -13.019 1.00 96.38 183 ALA A CA 1
ATOM 1444 C C . ALA A 1 183 ? 11.810 -9.114 -14.558 1.00 96.38 183 ALA A C 1
ATOM 1446 O O . ALA A 1 183 ? 12.804 -9.421 -15.206 1.00 96.38 183 ALA A O 1
ATOM 1447 N N . GLY A 1 184 ? 10.660 -8.786 -15.149 1.00 93.94 184 GLY A N 1
ATOM 1448 C CA . GLY A 1 184 ? 10.437 -8.855 -16.592 1.00 93.94 184 GLY A CA 1
ATOM 1449 C C . GLY A 1 184 ? 10.587 -7.527 -17.333 1.00 93.94 184 GLY A C 1
ATOM 1450 O O . GLY A 1 184 ? 10.472 -7.528 -18.558 1.00 93.94 184 GLY A O 1
ATOM 1451 N N . PHE A 1 185 ? 10.809 -6.409 -16.632 1.00 94.62 185 PHE A N 1
ATOM 1452 C CA . PHE A 1 185 ? 10.841 -5.079 -17.251 1.00 94.62 185 PHE A CA 1
ATOM 1453 C C . PHE A 1 185 ? 11.925 -4.939 -18.321 1.00 94.62 185 PHE A C 1
ATOM 1455 O O . PHE A 1 185 ? 11.664 -4.364 -19.370 1.00 94.62 185 PHE A O 1
ATOM 1462 N N . GLU A 1 186 ? 13.113 -5.497 -18.082 1.00 92.06 186 GLU A N 1
ATOM 1463 C CA . GLU A 1 186 ? 14.229 -5.435 -19.034 1.00 92.06 186 GLU A CA 1
ATOM 1464 C C . GLU A 1 186 ? 13.903 -6.146 -20.357 1.00 92.06 186 GLU A C 1
ATOM 1466 O O . GLU A 1 186 ? 14.313 -5.695 -21.423 1.00 92.06 186 GLU A O 1
ATOM 1471 N N . ALA A 1 187 ? 13.115 -7.225 -20.300 1.00 94.75 187 ALA A N 1
ATOM 1472 C CA . ALA A 1 187 ? 12.727 -7.987 -21.481 1.00 94.75 187 ALA A CA 1
ATOM 1473 C C . ALA A 1 187 ? 11.630 -7.290 -22.3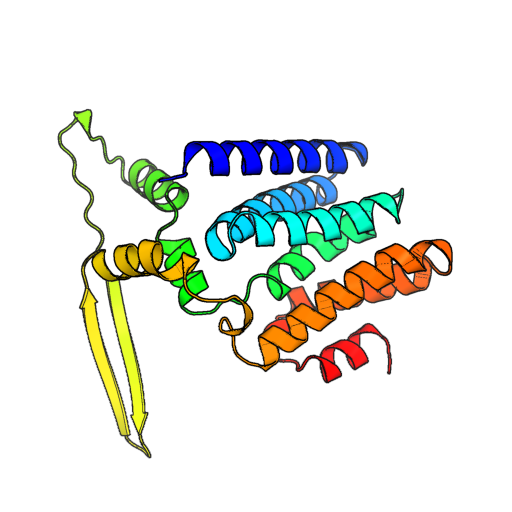05 1.00 94.75 187 ALA A C 1
ATOM 1475 O O . ALA A 1 187 ? 11.669 -7.338 -23.532 1.00 94.75 187 ALA A O 1
ATOM 1476 N N . ASP A 1 188 ? 10.647 -6.664 -21.647 1.00 94.88 188 ASP A N 1
ATOM 1477 C CA . ASP A 1 188 ? 9.551 -5.961 -22.327 1.00 94.88 188 ASP A CA 1
ATOM 1478 C C . ASP A 1 188 ? 8.984 -4.813 -21.476 1.00 94.88 188 ASP A C 1
ATOM 1480 O O . ASP A 1 188 ? 7.951 -4.921 -20.800 1.00 94.88 188 ASP A O 1
ATOM 1484 N N . ALA A 1 189 ? 9.678 -3.677 -21.511 1.00 93.88 189 ALA A N 1
ATOM 1485 C CA . ALA A 1 189 ? 9.311 -2.495 -20.739 1.00 93.88 189 ALA A CA 1
ATOM 1486 C C . ALA A 1 189 ? 7.923 -1.948 -21.118 1.00 93.88 189 ALA A C 1
ATOM 1488 O O . ALA A 1 189 ? 7.182 -1.465 -20.251 1.00 93.88 189 ALA A O 1
ATOM 1489 N N . ALA A 1 190 ? 7.545 -2.031 -22.398 1.00 94.38 190 ALA A N 1
ATOM 1490 C CA . ALA A 1 190 ? 6.279 -1.505 -22.898 1.00 94.38 190 ALA A CA 1
ATOM 1491 C C . ALA A 1 190 ? 5.092 -2.307 -22.349 1.00 94.38 190 ALA A C 1
ATOM 1493 O O . ALA A 1 190 ? 4.148 -1.721 -21.805 1.00 94.38 190 ALA A O 1
ATOM 1494 N N . LEU A 1 191 ? 5.174 -3.639 -22.409 1.00 95.19 191 LEU A N 1
ATOM 1495 C CA . LEU A 1 191 ? 4.153 -4.538 -21.879 1.00 95.19 191 LEU A CA 1
ATOM 1496 C C . LEU A 1 191 ? 3.949 -4.343 -20.375 1.00 95.19 191 LEU A C 1
ATOM 1498 O O . LEU A 1 191 ? 2.815 -4.194 -19.910 1.00 95.19 191 LEU A O 1
ATOM 1502 N N . TRP A 1 192 ? 5.032 -4.322 -19.595 1.00 95.88 192 TRP A N 1
ATOM 1503 C CA . TRP A 1 192 ? 4.928 -4.173 -18.141 1.00 95.88 192 TRP A CA 1
ATOM 1504 C C . TRP A 1 192 ? 4.432 -2.791 -17.733 1.00 95.88 192 TRP A C 1
ATOM 1506 O O . TRP A 1 192 ? 3.600 -2.686 -16.829 1.00 95.88 192 TRP A O 1
ATOM 1516 N N . THR A 1 193 ? 4.838 -1.744 -18.450 1.00 95.19 193 THR A N 1
ATOM 1517 C CA . THR A 1 193 ? 4.287 -0.399 -18.259 1.00 95.19 193 THR A CA 1
ATOM 1518 C C . THR A 1 193 ? 2.786 -0.369 -18.523 1.00 95.19 193 THR A C 1
ATOM 1520 O O . THR A 1 193 ? 2.026 0.171 -17.714 1.00 95.19 193 THR A O 1
ATOM 1523 N N . GLN A 1 194 ? 2.330 -0.978 -19.620 1.00 95.62 194 GLN A N 1
ATOM 1524 C CA . GLN A 1 194 ? 0.911 -1.044 -19.962 1.00 95.62 194 GLN A CA 1
ATOM 1525 C C . GLN A 1 194 ? 0.109 -1.809 -18.900 1.00 95.62 194 GLN A C 1
ATOM 1527 O O . GLN A 1 194 ? -0.922 -1.318 -18.435 1.00 95.62 194 GLN A O 1
ATOM 1532 N N . ARG A 1 195 ? 0.593 -2.980 -18.472 1.00 96.69 195 ARG A N 1
ATOM 1533 C CA . ARG A 1 195 ? -0.055 -3.804 -17.440 1.00 96.69 195 ARG A CA 1
ATOM 1534 C C . ARG A 1 195 ? -0.146 -3.075 -16.104 1.00 96.69 195 ARG A C 1
ATOM 1536 O O . ARG A 1 195 ? -1.216 -3.041 -15.501 1.00 96.69 195 ARG A O 1
ATOM 1543 N N . MET A 1 196 ? 0.934 -2.432 -15.661 1.00 96.12 196 MET A N 1
ATOM 1544 C CA . MET A 1 196 ? 0.945 -1.689 -14.397 1.00 96.12 196 MET A CA 1
ATOM 1545 C C . MET A 1 196 ? 0.053 -0.443 -14.446 1.00 96.12 196 MET A C 1
ATOM 1547 O O . MET A 1 196 ? -0.644 -0.158 -13.470 1.00 96.12 196 MET A O 1
ATOM 1551 N N . ARG A 1 197 ? -0.021 0.249 -15.593 1.00 95.38 197 ARG A N 1
ATOM 1552 C CA . ARG A 1 197 ? -1.007 1.321 -15.822 1.00 95.38 197 ARG A CA 1
ATOM 1553 C C . ARG A 1 197 ? -2.436 0.792 -15.745 1.00 95.38 197 ARG A C 1
ATOM 1555 O O . ARG A 1 197 ? -3.257 1.375 -15.045 1.00 95.38 197 ARG A O 1
ATOM 1562 N N . ARG A 1 198 ? -2.733 -0.329 -16.408 1.00 95.69 198 ARG A N 1
ATOM 1563 C CA . ARG A 1 198 ? -4.071 -0.941 -16.395 1.00 95.69 198 ARG A CA 1
ATOM 1564 C C . ARG A 1 198 ? -4.487 -1.393 -15.000 1.00 95.69 198 ARG A C 1
ATOM 1566 O O . ARG A 1 198 ? -5.610 -1.126 -14.586 1.00 95.69 198 ARG A O 1
ATOM 1573 N N . PHE A 1 199 ? -3.569 -2.004 -14.257 1.00 96.56 199 PHE A N 1
ATOM 1574 C CA . PHE A 1 199 ? -3.777 -2.350 -12.855 1.00 96.56 199 PHE A CA 1
ATOM 1575 C C . PHE A 1 199 ? -4.079 -1.113 -12.000 1.00 96.56 199 PHE A C 1
ATOM 1577 O O . PHE A 1 199 ? -5.018 -1.139 -11.208 1.00 96.56 199 PHE A O 1
ATOM 1584 N N . SER A 1 200 ? -3.325 -0.026 -12.188 1.00 94.56 200 SER A N 1
ATOM 1585 C CA . SER A 1 200 ? -3.544 1.219 -11.449 1.00 94.56 200 SER A CA 1
ATOM 1586 C C . SER A 1 200 ? -4.905 1.849 -11.750 1.00 94.56 200 SER A C 1
ATOM 1588 O O . SER A 1 200 ? -5.641 2.161 -10.819 1.00 94.56 200 SER A O 1
ATOM 1590 N N . MET A 1 201 ? -5.306 1.915 -13.025 1.00 94.31 201 MET A N 1
ATOM 1591 C CA . MET A 1 201 ? -6.637 2.401 -13.416 1.00 94.31 201 MET A CA 1
ATOM 1592 C C . MET A 1 201 ? -7.757 1.579 -12.765 1.00 94.31 201 MET A C 1
ATOM 1594 O O . MET A 1 201 ? -8.636 2.137 -12.113 1.00 94.31 201 MET A O 1
ATOM 1598 N N . LEU A 1 202 ? -7.680 0.244 -12.845 1.00 94.06 202 LEU A N 1
ATOM 1599 C CA . LEU A 1 202 ? -8.663 -0.634 -12.203 1.00 94.06 202 LEU A CA 1
ATOM 1600 C C . LEU A 1 202 ? -8.700 -0.443 -10.682 1.00 94.06 202 LEU A C 1
ATOM 1602 O O . LEU A 1 202 ? -9.761 -0.562 -10.075 1.00 94.06 202 LEU A O 1
ATOM 1606 N N . ALA A 1 203 ? -7.565 -0.150 -10.047 1.00 91.75 203 ALA A N 1
ATOM 1607 C CA . ALA A 1 203 ? -7.527 0.141 -8.621 1.00 91.75 203 ALA A CA 1
ATOM 1608 C C . ALA A 1 203 ? -8.199 1.475 -8.274 1.00 91.75 203 ALA A C 1
ATOM 1610 O O . ALA A 1 203 ? -8.996 1.516 -7.331 1.00 91.75 203 ALA A O 1
ATOM 1611 N N . SER A 1 204 ? -7.935 2.529 -9.047 1.00 88.31 204 SER A N 1
ATOM 1612 C CA . SER A 1 204 ? -8.569 3.843 -8.889 1.00 88.31 204 SER A CA 1
ATOM 1613 C C . SER A 1 204 ? -10.091 3.776 -9.029 1.00 88.31 204 SER A C 1
ATOM 1615 O O . SER A 1 204 ? -10.799 4.401 -8.238 1.00 88.31 204 SER A O 1
ATOM 1617 N N . ASP A 1 205 ? -10.593 2.934 -9.934 1.00 89.50 205 ASP A N 1
ATOM 1618 C CA . ASP A 1 205 ? -12.031 2.725 -10.159 1.00 89.50 205 ASP A CA 1
ATOM 1619 C C . ASP A 1 205 ? -12.687 1.794 -9.121 1.00 89.50 205 ASP A C 1
ATOM 1621 O O . ASP A 1 205 ? -13.879 1.489 -9.184 1.00 89.50 205 ASP A O 1
ATOM 1625 N N . GLY A 1 206 ? -11.926 1.319 -8.129 1.00 85.25 206 GLY A N 1
ATOM 1626 C CA . GLY A 1 206 ? -12.420 0.418 -7.089 1.00 85.25 206 GLY A CA 1
ATOM 1627 C C . GLY A 1 206 ? -12.528 -1.048 -7.520 1.00 85.25 206 GLY A C 1
ATOM 1628 O O . GLY A 1 206 ? -13.051 -1.862 -6.754 1.00 85.25 206 GLY A O 1
ATOM 1629 N N . GLY A 1 207 ? -11.977 -1.411 -8.680 1.00 86.62 207 GLY A N 1
ATOM 1630 C CA . GLY A 1 207 ? -11.959 -2.764 -9.238 1.00 86.62 207 GLY A CA 1
ATOM 1631 C C . GLY A 1 207 ? -11.349 -3.811 -8.303 1.00 86.62 207 GLY A C 1
ATOM 1632 O O . GLY A 1 207 ? -11.820 -4.941 -8.255 1.00 86.62 207 GLY A O 1
ATOM 1633 N N . LEU A 1 208 ? -10.389 -3.436 -7.448 1.00 87.38 208 LEU A N 1
ATOM 1634 C CA . LEU A 1 208 ? -9.832 -4.341 -6.425 1.00 87.38 208 LEU A CA 1
ATOM 1635 C C . LEU A 1 208 ? -10.878 -4.825 -5.404 1.00 87.38 208 LEU A C 1
ATOM 1637 O O . LEU A 1 208 ? -10.683 -5.831 -4.715 1.00 87.38 208 LEU A O 1
ATOM 1641 N N . ARG A 1 209 ? -11.994 -4.104 -5.259 1.00 84.69 209 ARG A N 1
ATOM 1642 C CA . ARG A 1 209 ? -13.066 -4.437 -4.311 1.00 84.69 209 ARG A CA 1
ATOM 1643 C C . ARG A 1 209 ? -14.190 -5.241 -4.937 1.00 84.69 209 ARG A C 1
ATOM 1645 O O . ARG A 1 209 ? -14.918 -5.882 -4.188 1.00 84.69 209 ARG A O 1
ATOM 1652 N N . THR A 1 210 ? -14.325 -5.193 -6.254 1.00 87.38 210 THR A N 1
ATOM 1653 C CA . THR A 1 210 ? -15.421 -5.830 -6.985 1.00 87.38 210 THR A CA 1
ATOM 1654 C C . THR A 1 210 ? -14.957 -7.087 -7.703 1.00 87.38 210 THR A C 1
ATOM 1656 O O . THR A 1 210 ? -15.635 -8.103 -7.621 1.00 87.38 210 THR A O 1
ATOM 1659 N N . LEU A 1 211 ? -13.782 -7.047 -8.329 1.00 89.88 211 LEU A N 1
ATOM 1660 C CA . LEU A 1 211 ? -13.249 -8.151 -9.114 1.00 89.88 211 LEU A CA 1
ATOM 1661 C C . LEU A 1 211 ? -12.629 -9.231 -8.219 1.00 89.88 211 LEU A C 1
ATOM 1663 O O . LEU A 1 211 ? -12.055 -8.963 -7.151 1.00 89.88 211 LEU A O 1
ATOM 1667 N N . SER A 1 212 ? -12.739 -10.473 -8.675 1.00 92.44 212 SER A N 1
ATOM 1668 C CA . SER A 1 212 ? -11.913 -11.591 -8.230 1.00 92.44 212 SER A CA 1
ATOM 1669 C C . SER A 1 212 ? -10.474 -11.439 -8.738 1.00 92.44 212 SER A C 1
ATOM 1671 O O . SER A 1 212 ? -10.178 -10.644 -9.632 1.00 92.44 212 SER A O 1
ATOM 1673 N N . ALA A 1 213 ? -9.547 -12.213 -8.172 1.00 91.88 213 ALA A N 1
ATOM 1674 C CA . ALA A 1 213 ? -8.160 -12.196 -8.634 1.00 91.88 213 ALA A CA 1
ATOM 1675 C C . ALA A 1 213 ? -8.010 -12.704 -10.079 1.00 91.88 213 ALA A C 1
ATOM 1677 O O . ALA A 1 213 ? -7.116 -12.252 -10.790 1.00 91.88 213 ALA A O 1
ATOM 1678 N N . GLU A 1 214 ? -8.882 -13.616 -10.516 1.00 92.94 214 GLU A N 1
ATOM 1679 C CA . GLU A 1 214 ? -8.889 -14.151 -11.880 1.00 92.94 214 GLU A CA 1
ATOM 1680 C C . GLU A 1 214 ? -9.380 -13.108 -12.882 1.00 92.94 214 GLU A C 1
ATOM 1682 O O . GLU A 1 214 ? -8.685 -12.832 -13.855 1.00 92.94 214 GLU A O 1
ATOM 1687 N N . GLU A 1 215 ? -10.503 -12.443 -12.599 1.00 93.62 215 GLU A N 1
ATOM 1688 C CA . GLU A 1 215 ? -11.022 -11.355 -13.441 1.00 93.62 215 GLU A CA 1
ATOM 1689 C C . GLU A 1 215 ? -10.050 -10.175 -13.501 1.00 93.62 215 GLU A C 1
ATOM 1691 O O . GLU A 1 215 ? -9.865 -9.565 -14.555 1.00 93.62 215 GLU A O 1
ATOM 1696 N N . LEU A 1 216 ? -9.396 -9.859 -12.380 1.00 93.44 216 LEU A N 1
ATOM 1697 C CA . LEU A 1 216 ? -8.375 -8.821 -12.328 1.00 93.44 216 LEU A CA 1
ATOM 1698 C C . LEU A 1 216 ? -7.146 -9.206 -13.163 1.00 93.44 216 LEU A C 1
ATOM 1700 O O . LEU A 1 216 ? -6.610 -8.357 -13.872 1.00 93.44 216 LEU A O 1
ATOM 1704 N N . ARG A 1 217 ? -6.715 -10.473 -13.116 1.00 94.44 217 ARG A N 1
ATOM 1705 C CA . ARG A 1 217 ? -5.624 -10.989 -13.954 1.00 94.44 217 ARG A CA 1
ATOM 1706 C C . ARG A 1 217 ? -5.985 -10.926 -15.435 1.00 94.44 217 ARG A C 1
ATOM 1708 O O . ARG A 1 217 ? -5.210 -10.367 -16.201 1.00 94.44 217 ARG A O 1
ATOM 1715 N N . ALA A 1 218 ? -7.152 -11.436 -15.818 1.00 94.38 218 ALA A N 1
ATOM 1716 C CA . ALA A 1 218 ? -7.669 -11.374 -17.185 1.00 94.38 218 ALA A CA 1
ATOM 1717 C C . ALA A 1 218 ? -7.714 -9.924 -17.688 1.00 94.38 218 ALA A C 1
ATOM 1719 O O . ALA A 1 218 ? -7.157 -9.580 -18.731 1.00 94.38 218 ALA A O 1
ATOM 1720 N N . SER A 1 219 ? -8.263 -9.028 -16.863 1.00 94.06 219 SER A N 1
ATOM 1721 C CA . SER A 1 219 ? -8.367 -7.608 -17.183 1.00 94.06 219 SER A CA 1
ATOM 1722 C C . SER A 1 219 ? -7.007 -6.934 -17.305 1.00 94.06 219 SER A C 1
ATOM 1724 O O . SER A 1 219 ? -6.842 -6.091 -18.169 1.00 94.06 219 SER A O 1
ATOM 1726 N N . VAL A 1 220 ? -6.016 -7.249 -16.475 1.00 93.75 220 VAL A N 1
ATOM 1727 C CA . VAL A 1 220 ? -4.698 -6.594 -16.545 1.00 93.75 220 VAL A CA 1
ATOM 1728 C C . VAL A 1 220 ? -3.827 -7.184 -17.652 1.00 93.75 220 VAL A C 1
ATOM 1730 O O . VAL A 1 220 ? -3.164 -6.434 -18.367 1.00 93.75 220 VAL A O 1
ATOM 1733 N N . GLU A 1 221 ? -3.819 -8.508 -17.795 1.00 92.81 221 GLU A N 1
ATOM 1734 C CA . GLU A 1 221 ? -2.874 -9.236 -18.647 1.00 92.81 221 GLU A CA 1
ATOM 1735 C C . GLU A 1 221 ? -3.416 -9.554 -20.043 1.00 92.81 221 GLU A C 1
ATOM 1737 O O . GLU A 1 221 ? -2.610 -9.865 -20.919 1.00 92.81 221 GLU A O 1
ATOM 1742 N N . GLY A 1 222 ? -4.727 -9.402 -20.269 1.00 82.94 222 GLY A N 1
ATOM 1743 C CA . GLY A 1 222 ? -5.376 -9.666 -21.556 1.00 82.94 222 GLY A CA 1
ATOM 1744 C C . GLY A 1 222 ? -5.579 -11.154 -21.851 1.00 82.94 222 GLY A C 1
ATOM 1745 O O . GLY A 1 222 ? -5.499 -11.541 -23.014 1.00 82.94 222 GLY A O 1
ATOM 1746 N N . LEU A 1 223 ? -5.784 -11.960 -20.803 1.00 57.59 223 LEU A N 1
ATOM 1747 C CA . LEU A 1 223 ? -6.107 -13.390 -20.885 1.00 57.59 223 LEU A CA 1
ATOM 1748 C C . LEU A 1 223 ? -7.618 -13.619 -20.893 1.00 57.59 223 LEU A C 1
ATOM 1750 O O . LEU A 1 223 ? -8.313 -12.863 -20.176 1.00 57.59 223 LEU A O 1
#

Radius of gyration: 19.96 Å; Cα contacts (8 Å, |Δi|>4): 229; chains: 1; bounding box: 53×39×55 Å

Foldseek 3Di:
DCPVVQVVLLVVLLVVLLVLLCVLDDDPLSVVLSVLLSVLLVLQCLQVNPVSSVLLSVLLVLCCVLDVNSLLSSLQSNLLSPLSQACDPLSVLSVCLDVVVVVVVCVVVVADVVVVGDDWDKDFDWDWDDDPPDIDIDTDIDTCVVSVVSVVCSVVDDPVNPDDPQSVLSNVLSSVLSNCLSVCCVVPVPLNSQLSNQSSVCSVVVVSVVDGSVVSCCRRNVD

Solvent-accessible surface area (backbone atoms only — not comparable to full-atom values): 12291 Å² total; per-residue (Å²): 142,63,64,66,67,51,50,52,52,49,50,54,53,38,53,51,49,46,56,65,45,54,76,73,48,96,44,73,65,48,53,51,32,41,52,40,42,44,52,40,41,51,49,24,40,58,65,59,28,68,67,38,24,49,51,55,50,51,48,48,50,40,23,44,67,47,30,88,82,32,60,59,30,52,55,26,46,55,35,53,41,55,43,67,53,52,84,33,73,68,37,53,45,34,57,70,56,29,67,66,52,56,47,53,51,32,61,76,67,66,57,40,68,90,78,70,50,80,86,87,61,72,43,79,46,73,46,75,48,78,58,90,95,45,77,47,75,48,81,46,80,39,59,55,58,67,46,54,48,45,69,67,47,50,84,72,58,55,71,93,73,50,54,56,73,54,48,46,43,34,26,54,48,50,53,53,49,47,51,47,38,27,72,41,22,84,83,40,50,66,61,38,47,52,30,42,46,45,44,21,53,39,37,76,75,45,38,72,77,72,47,48,41,64,58,46,44,25,69,37,73,73,100

pLDDT: mean 85.43, std 10.75, range [36.81, 97.94]

Sequence (223 aa):
FGGRRRAQRYALSASGMTVAFARFGESLEVDLATRAVVTALHRCIVWGGSKMMRLYESLIAGLLHADPSGHLALVSSEAIADALLVRDILYVLSMSTSLEQRRRVRERLGVRASHGDTLERRFLSRFELLAGTRRYRLDFRSSDWPAEVVRLTRPLVPWALRGDARAQQVRVYTISLAERAAAGFEADAALWTQRMRRFSMLASDGGLRTLSAEELRASVEGL

Secondary structure (DSSP, 8-state):
--HHHHHHHHHHHHHHHHHHHHTT-S-HHHHHHHHHHHHHHHHHHHHT-HHHHHHHHHHHHHHHHH-TT-HHHHHHHHHHHHHHS---HHHHHHHHT-HHHHHHHHHHTT--GGGT------EEEEEEEEETTEEEEEEEEE-SHHHHHHHHHGGGS-GGGSS-HHHHHHHHHHHHHHHHHHHHTTT-HHHHHHHHHHHHHHHHTTHHHHS-HHHHHHHHHT-

Nearest PDB structures (foldseek):
  3vr6-assembly1_G  TM=2.442E-01  e=1.490E+00  Enterococcus hirae
  5knb-assembly1_G  TM=1.988E-01  e=4.106E+00  Enterococcus hirae ATCC 9790
  5knd-assembly1_G  TM=2.372E-01  e=7.689E+00  Enterococcus hirae ATCC 9790
  7uzk-assembly1_H  TM=1.415E-01  e=8.06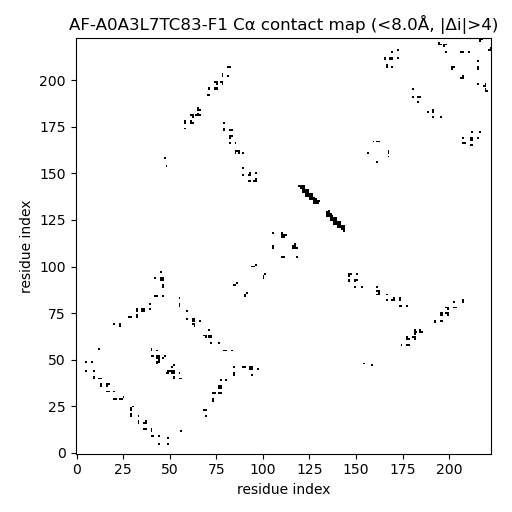9E+00  Rattus norvegicus